Protein AF-A0A916CBS4-F1 (afdb_monomer_lite)

Foldseek 3Di:
DDDPQDPVNVLLFFFKFKWWFKKWWAWAFPDPAAWFKKKKKKKKFQPPDWDADPPGDIATQIQIAIAIATRDPRHHHGDMAGADDDDPPDQGPPVPDHRHTQGSPDNRSDTGGDNALLRMWIKMWMKTAQPARVVLLRVLLRVQLSVLLSVQSRPPVDDPVNSVVVSQVRSVVSNVVSQPDPRGIGTQATIDIPTDHPVQLSVQSVAKHKDWDWTHDNRIIMIIIMIMHGD

Structure (mmCIF, N/CA/C/O backbone):
data_AF-A0A916CBS4-F1
#
_entry.id   AF-A0A916CBS4-F1
#
loop_
_atom_site.group_PDB
_atom_site.id
_atom_site.type_symbol
_atom_site.label_atom_id
_atom_site.label_alt_id
_atom_site.label_comp_id
_atom_site.label_asym_id
_atom_site.label_entity_id
_atom_site.label_seq_id
_atom_site.pdbx_PDB_ins_code
_atom_site.Cartn_x
_atom_site.Cartn_y
_atom_site.Cartn_z
_atom_site.occupancy
_atom_site.B_iso_or_equiv
_atom_site.auth_seq_id
_atom_site.auth_comp_id
_atom_site.auth_asym_id
_atom_site.auth_atom_id
_atom_site.pdbx_PDB_model_num
ATOM 1 N N . MET A 1 1 ? -19.528 -2.312 36.819 1.00 53.03 1 MET A N 1
ATOM 2 C CA . MET A 1 1 ? -20.044 -3.286 35.834 1.00 53.03 1 MET A CA 1
ATOM 3 C C . MET A 1 1 ? -18.857 -3.780 35.024 1.00 53.03 1 MET A C 1
ATOM 5 O O . MET A 1 1 ? -18.228 -2.961 34.372 1.00 53.03 1 MET A O 1
ATOM 9 N N . SER A 1 2 ? -18.484 -5.056 35.138 1.00 61.09 2 SER A N 1
ATOM 10 C CA . SER A 1 2 ? -17.399 -5.628 34.329 1.00 61.09 2 SER A CA 1
ATOM 11 C C . SER A 1 2 ? -17.978 -5.987 32.960 1.00 61.09 2 SER A C 1
ATOM 13 O O . SER A 1 2 ? -18.883 -6.819 32.898 1.00 61.09 2 SER A O 1
ATOM 15 N N . SER A 1 3 ? -17.560 -5.316 31.882 1.00 69.12 3 SER A N 1
ATOM 16 C CA . SER A 1 3 ? -18.041 -5.665 30.542 1.00 69.12 3 SER A CA 1
ATOM 17 C C . SER A 1 3 ? -17.438 -7.008 30.143 1.00 69.12 3 SER A C 1
ATOM 19 O O . SER A 1 3 ? -16.221 -7.123 29.990 1.00 69.12 3 SER A O 1
ATOM 21 N N . VAL A 1 4 ? -18.278 -8.025 29.975 1.00 80.06 4 VAL A N 1
ATOM 22 C CA . VAL A 1 4 ? -17.846 -9.322 29.453 1.00 80.06 4 VAL A CA 1
ATOM 23 C C . VAL A 1 4 ? -17.510 -9.135 27.974 1.00 80.06 4 VAL A C 1
ATOM 25 O O . VAL A 1 4 ? -18.401 -8.990 27.141 1.00 80.06 4 VAL A O 1
ATOM 28 N N . ILE A 1 5 ? -16.218 -9.088 27.649 1.00 77.44 5 ILE A N 1
ATOM 29 C CA . ILE A 1 5 ? -15.747 -9.106 26.261 1.00 77.44 5 ILE A CA 1
ATOM 30 C C . ILE A 1 5 ? -16.041 -10.501 25.710 1.00 77.44 5 ILE A C 1
ATOM 32 O O . ILE A 1 5 ? -15.538 -11.498 26.230 1.00 77.44 5 ILE A O 1
ATOM 36 N N . THR A 1 6 ? -16.869 -10.583 24.670 1.00 85.69 6 THR A N 1
ATOM 37 C CA . THR A 1 6 ? -17.134 -11.859 24.002 1.00 85.69 6 THR A CA 1
ATOM 38 C C . THR A 1 6 ? -15.867 -12.352 23.287 1.00 85.69 6 THR A C 1
ATOM 40 O O . THR A 1 6 ? -15.048 -11.539 22.847 1.00 85.69 6 THR A O 1
ATOM 43 N N . PRO A 1 7 ? -15.682 -13.673 23.111 1.00 81.50 7 PRO A N 1
ATOM 44 C CA . PRO A 1 7 ? -14.550 -14.214 22.352 1.00 81.50 7 PRO A CA 1
ATOM 45 C C . PRO A 1 7 ? -14.435 -13.645 20.928 1.00 81.50 7 PRO A C 1
ATOM 47 O O . PRO A 1 7 ? -13.331 -13.476 20.412 1.00 81.50 7 PRO A O 1
ATOM 50 N N . GLU A 1 8 ? -15.570 -13.312 20.313 1.00 78.94 8 GLU A N 1
ATOM 51 C CA . GLU A 1 8 ? -15.645 -12.670 19.000 1.00 78.94 8 GLU A CA 1
ATOM 52 C C . GLU A 1 8 ? -15.058 -11.253 19.022 1.00 78.94 8 GLU A C 1
ATOM 54 O O . GLU A 1 8 ? -14.202 -10.919 18.201 1.00 78.94 8 GLU A O 1
ATOM 59 N N . LEU A 1 9 ? -15.429 -10.448 20.023 1.00 79.38 9 LEU A N 1
ATOM 60 C CA . LEU A 1 9 ? -14.871 -9.113 20.214 1.00 79.38 9 LEU A CA 1
ATOM 61 C C . LEU A 1 9 ? -13.367 -9.184 20.519 1.00 79.38 9 LEU A C 1
ATOM 63 O O . LEU A 1 9 ? -12.592 -8.417 19.956 1.00 79.38 9 LEU A O 1
ATOM 67 N N . ALA A 1 10 ? -12.928 -10.151 21.331 1.00 81.38 10 ALA A N 1
ATOM 68 C CA . ALA A 1 10 ? -11.509 -10.376 21.617 1.00 81.38 10 ALA A CA 1
ATOM 69 C C . ALA A 1 10 ? -10.699 -10.761 20.364 1.00 81.38 10 ALA A C 1
ATOM 71 O O . ALA A 1 10 ? -9.528 -10.395 20.244 1.00 81.38 10 ALA A O 1
ATOM 72 N N . ALA A 1 11 ? -11.303 -11.470 19.404 1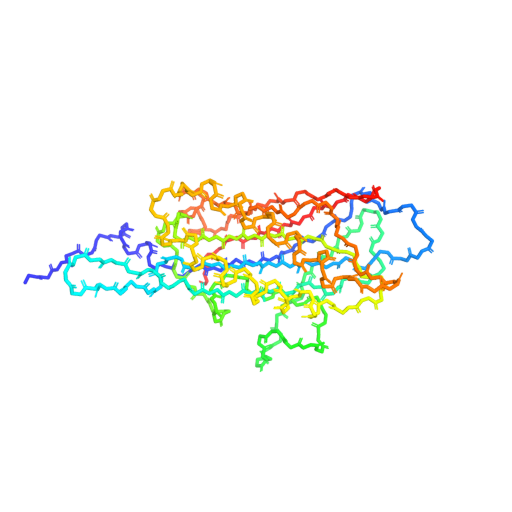.00 80.25 11 ALA A N 1
ATOM 73 C CA . ALA A 1 11 ? -10.633 -11.833 18.160 1.00 80.25 11 ALA A CA 1
ATOM 74 C C . ALA A 1 11 ? -10.286 -10.606 17.301 1.00 80.25 11 ALA A C 1
ATOM 76 O O . ALA A 1 11 ? -9.229 -10.602 16.669 1.00 80.25 11 ALA A O 1
ATOM 77 N N . LEU A 1 12 ? -11.105 -9.547 17.317 1.00 83.50 12 LEU A N 1
ATOM 78 C CA . LEU A 1 12 ? -10.849 -8.312 16.559 1.00 83.50 12 LEU A CA 1
ATOM 79 C C . LEU A 1 12 ? -9.557 -7.599 16.982 1.00 83.50 12 LEU A C 1
ATOM 81 O O . LEU A 1 12 ? -8.944 -6.917 16.160 1.00 83.50 12 LEU A O 1
ATOM 85 N N . PHE A 1 13 ? -9.116 -7.811 18.223 1.00 85.31 13 PHE A N 1
ATOM 86 C CA . PHE A 1 13 ? -7.908 -7.211 18.789 1.00 85.31 13 PHE A CA 1
ATOM 87 C C . PHE A 1 13 ? -6.644 -8.059 18.605 1.00 85.31 13 PHE A C 1
ATOM 89 O O . PHE A 1 13 ? -5.570 -7.652 19.044 1.00 85.31 13 PHE A O 1
ATOM 96 N N . LYS A 1 14 ? -6.731 -9.224 17.949 1.00 91.19 14 LYS A N 1
ATOM 97 C CA . LYS A 1 14 ? -5.538 -10.015 17.623 1.00 91.19 14 LYS A CA 1
ATOM 98 C C . LYS A 1 14 ? -4.679 -9.259 16.597 1.00 91.19 14 LYS A C 1
ATOM 100 O O . LYS A 1 14 ? -5.207 -8.904 15.539 1.00 91.19 14 LYS A O 1
ATOM 105 N N . PRO A 1 15 ? -3.379 -9.042 16.869 1.00 94.94 15 PRO A N 1
ATOM 106 C CA . PRO A 1 15 ? -2.488 -8.397 15.917 1.00 94.94 15 PRO A CA 1
ATOM 107 C C . PRO A 1 15 ? -2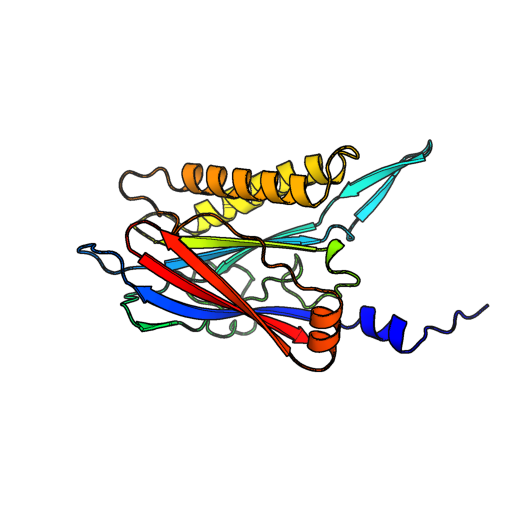.364 -9.195 14.617 1.00 94.94 15 PRO A C 1
ATOM 109 O O . PRO A 1 15 ? -2.244 -10.424 14.629 1.00 94.94 15 PRO A O 1
ATOM 112 N N . LEU A 1 16 ? -2.383 -8.475 13.500 1.00 96.00 16 LEU A N 1
ATOM 113 C CA . LEU A 1 16 ? -2.137 -9.008 12.167 1.00 96.00 16 LEU A CA 1
ATOM 114 C C . LEU A 1 16 ? -0.820 -8.451 11.623 1.00 96.00 16 LEU A C 1
ATOM 116 O O . LEU A 1 16 ? -0.351 -7.396 12.047 1.00 96.00 16 LEU A O 1
ATOM 120 N N . THR A 1 17 ? -0.252 -9.156 10.654 1.00 95.50 17 THR A N 1
ATOM 121 C CA . THR A 1 17 ? 0.864 -8.710 9.816 1.00 95.50 17 THR A CA 1
ATOM 122 C C . THR A 1 17 ? 0.464 -8.822 8.356 1.00 95.50 17 THR A C 1
ATOM 124 O O . THR A 1 17 ? -0.208 -9.782 7.976 1.00 95.50 17 THR A O 1
ATOM 127 N N . LEU A 1 18 ? 0.876 -7.845 7.552 1.00 96.56 18 LEU A N 1
ATOM 128 C CA . LEU A 1 18 ? 0.783 -7.867 6.096 1.00 96.56 18 LEU A CA 1
ATOM 129 C C . LEU A 1 18 ? 2.201 -7.813 5.539 1.00 96.56 18 LEU A C 1
ATOM 131 O O . LEU A 1 18 ? 2.946 -6.908 5.904 1.00 96.56 18 LEU A O 1
ATOM 135 N N . THR A 1 19 ? 2.561 -8.743 4.664 1.00 95.19 19 THR A N 1
ATOM 136 C CA . THR A 1 19 ? 3.878 -8.777 4.012 1.00 95.19 19 THR A CA 1
ATOM 137 C C . THR A 1 19 ? 3.727 -9.060 2.524 1.00 95.19 19 THR A C 1
ATOM 139 O O . THR A 1 19 ? 2.864 -9.853 2.131 1.00 95.19 19 THR A O 1
ATOM 142 N N . VAL A 1 20 ? 4.606 -8.489 1.699 1.00 96.12 20 VAL A N 1
ATOM 143 C CA . VAL A 1 20 ? 4.876 -9.047 0.367 1.00 96.12 20 VAL A CA 1
ATOM 144 C C . VAL A 1 20 ? 5.629 -10.356 0.554 1.00 96.12 20 VAL A C 1
ATOM 146 O O . VAL A 1 20 ? 6.512 -10.468 1.399 1.00 96.12 20 VAL A O 1
ATOM 149 N N . THR A 1 21 ? 5.241 -11.373 -0.203 1.00 95.88 21 THR A N 1
ATOM 150 C CA . THR A 1 21 ? 5.848 -12.710 -0.119 1.00 95.88 21 THR A CA 1
ATOM 151 C C . THR A 1 21 ? 6.391 -13.201 -1.442 1.00 95.88 21 THR A C 1
ATOM 153 O O . THR A 1 21 ? 7.211 -14.110 -1.442 1.00 95.88 21 THR A O 1
ATOM 156 N N . LYS A 1 22 ? 5.916 -12.637 -2.555 1.00 96.75 22 LYS A N 1
ATOM 157 C CA . LYS A 1 22 ? 6.350 -13.035 -3.884 1.00 96.75 22 LYS A CA 1
ATOM 158 C C . LYS A 1 22 ? 6.141 -11.895 -4.872 1.00 96.75 22 LYS A C 1
ATOM 160 O O . LYS A 1 22 ? 5.068 -11.294 -4.866 1.00 96.75 22 LYS A O 1
ATOM 165 N N . LEU A 1 23 ? 7.126 -11.665 -5.721 1.00 97.56 23 LEU A N 1
ATOM 166 C CA . LEU A 1 23 ? 7.007 -10.981 -7.000 1.00 97.56 23 LEU A CA 1
ATOM 167 C C . LEU A 1 23 ? 7.183 -12.033 -8.101 1.00 97.56 23 LEU A C 1
ATOM 169 O O . LEU A 1 23 ? 7.863 -13.045 -7.912 1.00 97.56 23 LEU A O 1
ATOM 173 N N . THR A 1 24 ? 6.504 -11.876 -9.226 1.00 97.75 24 THR A N 1
ATOM 174 C CA . THR A 1 24 ? 6.661 -12.764 -10.380 1.00 97.75 24 THR A CA 1
ATOM 175 C C . THR A 1 24 ? 6.569 -11.950 -11.651 1.00 97.75 24 THR A C 1
ATOM 177 O O . THR A 1 24 ? 5.526 -11.325 -11.865 1.00 97.75 24 THR A O 1
ATOM 180 N N . CYS A 1 25 ? 7.607 -12.011 -12.479 1.00 97.12 25 CYS A N 1
ATOM 181 C CA . CYS A 1 25 ? 7.575 -11.489 -13.833 1.00 97.12 25 CYS A CA 1
ATOM 182 C C . CYS A 1 25 ? 6.826 -12.503 -14.706 1.00 97.12 25 CYS A C 1
ATOM 184 O O . CYS A 1 25 ? 7.033 -13.717 -14.635 1.00 97.12 25 CYS A O 1
ATOM 186 N N . LYS A 1 26 ? 5.821 -12.032 -15.436 1.00 96.81 26 LYS A N 1
ATOM 187 C CA . LYS A 1 26 ? 4.981 -12.843 -16.332 1.00 96.81 26 LYS A CA 1
ATOM 188 C C . LYS A 1 26 ? 5.351 -12.617 -17.782 1.00 96.81 26 LYS A C 1
ATOM 190 O O . LYS A 1 26 ? 5.225 -13.550 -18.569 1.00 96.81 26 LYS A O 1
ATOM 195 N N . VAL A 1 27 ? 5.684 -11.378 -18.095 1.00 94.75 27 VAL A N 1
ATOM 196 C CA . VAL A 1 27 ? 6.167 -10.894 -19.376 1.00 94.75 27 VAL A CA 1
ATOM 197 C C . VAL A 1 27 ? 7.148 -9.798 -19.002 1.00 94.75 27 VAL A C 1
ATOM 199 O O . VAL A 1 27 ? 6.793 -8.952 -18.182 1.00 94.75 27 VAL A O 1
ATOM 202 N N . ASP A 1 28 ? 8.343 -9.897 -19.539 1.00 87.00 28 ASP A N 1
ATOM 203 C CA . ASP A 1 28 ? 9.413 -8.916 -19.405 1.00 87.00 28 ASP A CA 1
ATOM 204 C C . ASP A 1 28 ? 9.099 -7.668 -20.234 1.00 87.00 28 ASP A C 1
ATOM 206 O O . ASP A 1 28 ? 8.191 -7.703 -21.082 1.00 87.00 28 ASP A O 1
ATOM 210 N N . THR A 1 29 ? 9.803 -6.573 -19.990 1.00 81.12 29 THR A N 1
ATOM 211 C CA . THR A 1 29 ? 9.818 -5.469 -20.948 1.00 81.12 29 THR A CA 1
ATOM 212 C C . THR A 1 29 ? 10.613 -5.889 -22.201 1.00 81.12 29 THR A C 1
ATOM 214 O O . THR A 1 29 ? 11.323 -6.893 -22.212 1.00 81.12 29 THR A O 1
ATOM 217 N N . ASP A 1 30 ? 10.425 -5.198 -23.331 1.00 73.81 30 ASP A N 1
ATOM 218 C CA . ASP A 1 30 ? 11.192 -5.475 -24.567 1.00 73.81 30 ASP A CA 1
ATOM 219 C C . ASP A 1 30 ? 12.523 -4.677 -24.585 1.00 73.81 30 ASP A C 1
ATOM 221 O O . ASP A 1 30 ? 13.032 -4.318 -25.655 1.00 73.81 30 ASP A O 1
ATOM 225 N N . GLU A 1 31 ? 13.064 -4.338 -23.412 1.00 75.62 31 GLU A N 1
ATOM 226 C CA . GLU A 1 31 ? 14.224 -3.461 -23.267 1.00 75.62 31 GLU A CA 1
ATOM 227 C C . GLU A 1 31 ? 15.564 -4.204 -23.395 1.00 75.62 31 GLU A C 1
ATOM 229 O O . GLU A 1 31 ? 15.645 -5.431 -23.433 1.00 75.62 31 GLU A O 1
ATOM 234 N N . PHE A 1 32 ? 16.638 -3.439 -23.620 1.00 72.62 32 PHE A N 1
ATOM 235 C CA . PHE A 1 32 ? 17.987 -3.998 -23.785 1.00 72.62 32 PHE A CA 1
ATOM 236 C C . PHE A 1 32 ? 18.721 -4.191 -22.456 1.00 72.62 32 PHE A C 1
ATOM 238 O O . PHE A 1 32 ? 19.743 -4.884 -22.452 1.00 72.62 32 PHE A O 1
ATOM 245 N N . ASP A 1 33 ? 18.255 -3.532 -21.395 1.00 77.75 33 ASP A N 1
ATOM 246 C CA . ASP A 1 33 ? 18.791 -3.667 -20.042 1.00 77.75 33 ASP A CA 1
ATOM 247 C C . ASP A 1 33 ? 17.920 -4.626 -19.225 1.00 77.75 33 ASP A C 1
ATOM 249 O O . ASP A 1 33 ? 16.851 -5.022 -19.688 1.00 77.75 33 ASP A O 1
ATOM 253 N N . SER A 1 34 ? 18.414 -5.059 -18.068 1.00 83.19 34 SER A N 1
ATOM 254 C CA . SER A 1 34 ? 17.683 -6.016 -17.238 1.00 83.19 34 SER A CA 1
ATOM 255 C C . SER A 1 34 ? 16.687 -5.329 -16.304 1.00 83.19 34 SER A C 1
ATOM 257 O O . SER A 1 34 ? 17.033 -4.341 -15.658 1.00 83.19 34 SER A O 1
ATOM 259 N N . ASP A 1 35 ? 15.476 -5.883 -16.194 1.00 85.06 35 ASP A N 1
ATOM 260 C CA . ASP A 1 35 ? 14.407 -5.333 -15.360 1.00 85.06 35 ASP A CA 1
ATOM 261 C C . ASP A 1 35 ? 14.798 -5.383 -13.863 1.00 85.06 35 ASP A C 1
ATOM 263 O O . ASP A 1 35 ? 15.030 -6.454 -13.282 1.00 85.06 35 ASP A O 1
ATOM 267 N N . GLU A 1 36 ? 14.761 -4.228 -13.188 1.00 92.19 36 GLU A N 1
ATOM 268 C CA . GLU A 1 36 ? 15.048 -4.095 -11.750 1.00 92.19 36 GLU A CA 1
ATOM 269 C C . GLU A 1 36 ? 13.803 -3.670 -10.930 1.00 92.19 36 GLU A C 1
ATOM 271 O O . GLU A 1 36 ? 13.722 -2.569 -10.366 1.00 92.19 36 GLU A O 1
ATOM 276 N N . PRO A 1 37 ? 12.757 -4.513 -10.823 1.00 94.62 37 PRO A N 1
ATOM 277 C CA . PRO A 1 37 ? 11.477 -4.074 -10.290 1.00 94.62 37 PRO A CA 1
ATOM 278 C C . PRO A 1 37 ? 11.532 -3.812 -8.782 1.00 94.62 37 PRO A C 1
ATOM 280 O O . PRO A 1 37 ? 12.208 -4.504 -8.022 1.00 94.62 37 PRO A O 1
ATOM 283 N N . TYR A 1 38 ? 10.709 -2.889 -8.290 1.00 95.38 38 TYR A N 1
ATOM 284 C CA . TYR A 1 38 ? 10.477 -2.669 -6.865 1.00 95.38 38 TYR A CA 1
ATOM 285 C C . TYR A 1 38 ? 9.034 -2.274 -6.550 1.00 95.38 38 TYR A C 1
ATOM 287 O O . TYR A 1 38 ? 8.256 -1.815 -7.384 1.00 95.38 38 TYR A O 1
ATOM 295 N N . ILE A 1 39 ? 8.642 -2.476 -5.293 1.00 96.69 39 ILE A N 1
ATOM 296 C CA . ILE A 1 39 ? 7.273 -2.281 -4.818 1.00 96.69 39 ILE A CA 1
ATOM 297 C C . ILE A 1 39 ? 7.247 -1.168 -3.778 1.00 96.69 39 ILE A C 1
ATOM 299 O O . ILE A 1 39 ? 7.966 -1.213 -2.776 1.00 96.69 39 ILE A O 1
ATOM 303 N N . ILE A 1 40 ? 6.323 -0.227 -3.960 1.00 97.06 40 ILE A N 1
ATOM 304 C CA . ILE A 1 40 ? 5.968 0.779 -2.961 1.00 97.06 40 ILE A CA 1
ATOM 305 C C . ILE A 1 40 ? 4.608 0.431 -2.365 1.00 97.06 40 ILE A C 1
ATOM 307 O O . ILE A 1 40 ? 3.609 0.326 -3.077 1.00 97.06 40 ILE A O 1
ATOM 311 N N . VAL A 1 41 ? 4.552 0.289 -1.040 1.00 97.56 41 VAL A N 1
ATOM 312 C CA . VAL A 1 41 ? 3.310 0.050 -0.295 1.00 97.56 41 VAL A CA 1
ATOM 313 C C . VAL A 1 41 ? 3.046 1.214 0.653 1.00 97.56 41 VAL A C 1
ATOM 315 O O . VAL A 1 41 ? 3.688 1.317 1.697 1.00 97.56 41 VAL A O 1
ATOM 318 N N . PHE A 1 42 ? 2.077 2.067 0.323 1.00 97.94 42 PHE A N 1
ATOM 319 C CA . PHE A 1 42 ? 1.548 3.074 1.244 1.00 97.94 42 PHE A CA 1
ATOM 320 C C . PHE A 1 42 ? 0.449 2.462 2.110 1.00 97.94 42 PHE A C 1
ATOM 322 O O . PHE A 1 42 ? -0.499 1.847 1.616 1.00 97.94 42 PHE A O 1
ATOM 329 N N . THR A 1 43 ? 0.553 2.657 3.418 1.00 97.25 43 THR A N 1
ATOM 330 C CA . THR A 1 43 ? -0.396 2.143 4.400 1.00 97.25 43 THR A CA 1
ATOM 331 C C . THR A 1 43 ? -0.921 3.256 5.278 1.00 97.25 43 THR A C 1
ATOM 333 O O . THR A 1 43 ? -0.174 4.147 5.681 1.00 97.25 43 THR A O 1
ATOM 336 N N . ALA A 1 44 ? -2.211 3.191 5.599 1.00 96.69 44 ALA A N 1
ATOM 337 C CA . ALA A 1 44 ? -2.839 4.124 6.517 1.00 96.69 44 ALA A CA 1
ATOM 338 C C . ALA A 1 44 ? -3.757 3.418 7.511 1.00 96.69 44 ALA A C 1
ATOM 340 O O . ALA A 1 44 ? -4.533 2.534 7.147 1.00 96.69 44 ALA A O 1
ATOM 341 N N . ASN A 1 45 ? -3.701 3.862 8.764 1.00 95.50 45 ASN A N 1
ATOM 342 C CA . ASN A 1 45 ? -4.634 3.512 9.823 1.00 95.50 45 ASN A CA 1
ATOM 343 C C . ASN A 1 45 ? -5.552 4.708 10.101 1.00 95.50 45 ASN A C 1
ATOM 345 O O . ASN A 1 45 ? -5.148 5.682 10.738 1.00 95.50 45 ASN A O 1
ATOM 349 N N . LEU A 1 46 ? -6.808 4.598 9.673 1.00 93.75 46 LEU A N 1
ATOM 350 C CA . LEU A 1 46 ? -7.838 5.633 9.812 1.00 93.75 46 LEU A CA 1
ATOM 351 C C . LEU A 1 46 ? -8.475 5.671 11.212 1.00 93.75 46 LEU A C 1
ATOM 353 O O . LEU A 1 46 ? -9.337 6.502 11.481 1.00 93.75 46 LEU A O 1
ATOM 357 N N . SER A 1 47 ? -8.086 4.755 12.102 1.00 87.62 47 SER A N 1
ATOM 358 C CA . SER A 1 47 ? -8.646 4.630 13.454 1.00 87.62 47 SER A CA 1
ATOM 359 C C . SER A 1 47 ? -7.711 5.097 14.571 1.00 87.62 47 SER A C 1
ATOM 361 O O . SER A 1 47 ? -8.109 5.071 15.732 1.00 87.62 47 SER A O 1
ATOM 363 N N . ASN A 1 48 ? -6.486 5.523 14.243 1.00 72.88 48 ASN A N 1
ATOM 364 C CA . ASN A 1 48 ? -5.436 5.715 15.243 1.00 72.88 48 ASN A CA 1
ATOM 365 C C . ASN A 1 48 ? -5.668 6.926 16.160 1.00 72.88 48 ASN A C 1
ATOM 367 O O . ASN A 1 48 ? -5.388 6.849 17.354 1.00 72.88 48 ASN A O 1
ATOM 371 N N . GLN A 1 49 ? -6.169 8.043 15.624 1.00 79.06 49 GLN A N 1
ATOM 372 C CA . GLN A 1 49 ? -6.374 9.263 16.404 1.00 79.06 49 GLN A CA 1
ATOM 373 C C . GLN A 1 49 ? -7.643 9.992 15.973 1.00 79.06 49 GLN A C 1
ATOM 375 O O . GLN A 1 49 ? -7.788 10.439 14.838 1.00 79.06 49 GLN A O 1
ATOM 380 N N . VAL A 1 50 ? -8.568 10.106 16.921 1.00 82.50 50 VAL A N 1
ATOM 381 C CA . VAL A 1 50 ? -9.829 10.828 16.790 1.00 82.50 50 VAL A CA 1
ATOM 382 C C . VAL A 1 50 ? -9.827 11.943 17.825 1.00 82.50 50 VAL A C 1
ATOM 384 O O . VAL A 1 50 ? -9.918 11.677 19.022 1.00 82.50 50 VAL A O 1
ATOM 387 N N . ILE A 1 51 ? -9.724 13.186 17.366 1.00 87.62 51 ILE A N 1
ATOM 388 C CA . ILE A 1 51 ? -9.779 14.373 18.215 1.00 87.62 51 ILE A CA 1
ATOM 389 C C . ILE A 1 51 ? -11.203 14.913 18.172 1.00 87.62 51 ILE A C 1
ATOM 391 O O . ILE A 1 51 ? -11.688 15.326 17.120 1.00 87.62 51 ILE A O 1
ATOM 395 N N . ASN A 1 52 ? -11.874 14.919 19.321 1.00 89.19 52 ASN A N 1
ATOM 396 C CA . ASN A 1 52 ? -13.172 15.569 19.460 1.00 89.19 52 ASN A CA 1
ATOM 397 C C . ASN A 1 52 ? -12.954 17.064 19.719 1.00 89.19 52 ASN A C 1
ATOM 399 O O . ASN A 1 52 ? -12.250 17.437 20.658 1.00 89.19 52 ASN A O 1
ATOM 403 N N . ILE A 1 53 ? -13.560 17.914 18.895 1.00 89.00 53 ILE A N 1
ATOM 404 C CA . ILE A 1 53 ? -13.504 19.368 19.037 1.00 89.00 53 ILE A CA 1
ATOM 405 C C . ILE A 1 53 ? -14.639 19.812 19.973 1.00 89.00 53 ILE A C 1
ATOM 407 O O . ILE A 1 53 ? -15.791 19.405 19.762 1.00 89.00 53 ILE A O 1
ATOM 411 N N . PRO A 1 54 ? -14.368 20.672 20.974 1.00 88.44 54 PRO A N 1
ATOM 412 C CA . PRO A 1 54 ? -15.420 21.347 21.729 1.00 88.44 54 PRO A CA 1
ATOM 413 C C . PRO A 1 54 ? -16.434 22.005 20.780 1.00 88.44 54 PRO A C 1
ATOM 415 O O . PRO A 1 54 ? -16.056 22.790 19.917 1.00 88.44 54 PRO A O 1
ATOM 418 N N . GLY A 1 55 ? -17.717 21.656 20.910 1.00 87.69 55 GLY A N 1
ATOM 419 C CA . GLY A 1 55 ? -18.766 22.081 19.970 1.00 87.69 55 GLY A CA 1
ATOM 420 C C . GLY A 1 55 ? -19.231 21.007 18.976 1.00 87.69 55 GLY A C 1
ATOM 421 O O . GLY A 1 55 ? -20.097 21.292 18.158 1.00 87.69 55 GLY A O 1
ATOM 422 N N . GLY A 1 56 ? -18.721 19.771 19.069 1.00 82.94 56 GLY A N 1
ATOM 423 C CA . GLY A 1 56 ? -19.297 18.599 18.388 1.00 82.94 56 GLY A CA 1
ATOM 424 C C . GLY A 1 56 ? -18.607 18.179 17.087 1.00 82.94 56 GLY A C 1
ATOM 425 O O . GLY A 1 56 ? -19.100 17.284 16.404 1.00 82.94 56 GLY A O 1
ATOM 426 N N . GLY A 1 57 ? -17.468 18.789 16.748 1.00 86.19 57 GLY A N 1
ATOM 427 C CA . GLY A 1 57 ? -16.645 18.384 15.607 1.00 86.19 57 GLY A CA 1
ATOM 428 C C . GLY A 1 57 ? -15.746 17.186 15.920 1.00 86.19 57 GLY A C 1
ATOM 429 O O . GLY A 1 57 ? -15.450 16.892 17.080 1.00 86.19 57 GLY A O 1
ATOM 430 N N . LYS A 1 58 ? -15.265 16.514 14.874 1.00 89.38 58 LYS A N 1
ATOM 431 C CA . LYS A 1 58 ? -14.296 15.422 14.974 1.00 89.38 58 LYS A CA 1
ATOM 432 C C . LYS A 1 58 ? -13.232 15.580 13.894 1.00 89.38 58 LYS A C 1
ATOM 434 O O . LYS A 1 58 ? -13.582 15.744 12.733 1.00 89.38 58 LYS A O 1
ATOM 439 N N . ILE A 1 59 ? -11.962 15.486 14.282 1.00 90.31 59 ILE A N 1
ATOM 440 C CA . ILE A 1 59 ? -10.823 15.395 13.363 1.00 90.31 59 ILE A CA 1
ATOM 441 C C . ILE A 1 59 ? -10.226 14.001 13.480 1.00 90.31 59 ILE A C 1
ATOM 443 O O . ILE A 1 59 ? -9.969 13.510 14.580 1.00 90.31 59 ILE A O 1
ATOM 447 N N . ILE A 1 60 ? -10.004 13.362 12.341 1.00 89.44 60 ILE A N 1
ATOM 448 C CA . ILE A 1 60 ? -9.265 12.110 12.234 1.00 89.44 60 ILE A CA 1
ATOM 449 C C . ILE A 1 60 ? -7.845 12.453 11.792 1.00 89.44 60 ILE A C 1
ATOM 451 O O . ILE A 1 60 ? -7.667 13.137 10.785 1.00 89.44 60 ILE A O 1
ATOM 455 N N . ILE A 1 61 ? -6.850 11.976 12.538 1.00 91.94 61 ILE A N 1
ATOM 456 C CA . ILE A 1 61 ? -5.438 12.032 12.147 1.00 91.94 61 ILE A CA 1
ATOM 457 C C . ILE A 1 61 ? -5.007 10.596 11.833 1.00 91.94 61 ILE A C 1
ATOM 459 O O . ILE A 1 61 ? -4.821 9.789 12.753 1.00 91.94 61 ILE A O 1
ATOM 463 N N . PRO A 1 62 ? -4.925 10.221 10.546 1.00 93.75 62 PRO A N 1
ATOM 464 C CA . PRO A 1 62 ? -4.510 8.890 10.166 1.00 93.75 62 PRO A CA 1
ATOM 465 C C . PRO A 1 62 ? -3.015 8.745 10.431 1.00 93.75 62 PRO A C 1
ATOM 467 O O . PRO A 1 62 ? -2.221 9.631 10.123 1.00 93.75 62 PRO A O 1
ATOM 470 N N . ALA A 1 63 ? -2.617 7.606 10.983 1.00 94.50 63 ALA A N 1
ATOM 471 C CA . ALA A 1 63 ? -1.207 7.249 10.987 1.00 94.50 63 ALA A CA 1
ATOM 472 C C . ALA A 1 63 ? -0.880 6.575 9.655 1.00 94.50 63 ALA A C 1
ATOM 474 O O . ALA A 1 63 ? -1.658 5.738 9.191 1.00 94.50 63 ALA A O 1
ATOM 475 N N . THR A 1 64 ? 0.265 6.903 9.066 1.00 96.00 64 THR A N 1
ATOM 476 C CA . THR A 1 64 ? 0.661 6.421 7.739 1.00 96.00 64 THR A CA 1
ATOM 477 C C . THR A 1 64 ? 2.097 5.908 7.727 1.00 96.00 64 THR A C 1
ATOM 479 O O . THR A 1 64 ? 2.920 6.320 8.545 1.00 96.00 64 THR A O 1
ATOM 482 N N . ARG A 1 65 ? 2.406 5.000 6.798 1.00 95.44 65 ARG A N 1
ATOM 483 C CA . ARG A 1 65 ? 3.773 4.561 6.486 1.00 95.44 65 ARG A CA 1
ATOM 484 C C . ARG A 1 65 ? 3.860 4.060 5.051 1.00 95.44 65 ARG A C 1
ATOM 486 O O . ARG A 1 65 ? 2.945 3.390 4.582 1.00 95.44 65 ARG A O 1
ATOM 493 N N . THR A 1 66 ? 4.996 4.309 4.411 1.00 95.56 66 THR A N 1
ATOM 494 C CA . THR A 1 66 ? 5.328 3.828 3.072 1.00 95.56 66 THR A CA 1
ATOM 495 C C . THR A 1 66 ? 6.525 2.903 3.165 1.00 95.56 66 THR A C 1
ATOM 497 O O . THR A 1 66 ? 7.584 3.302 3.651 1.00 95.56 66 THR A O 1
ATOM 500 N N . THR A 1 67 ? 6.347 1.668 2.715 1.00 94.19 67 THR A N 1
ATOM 501 C CA . THR A 1 67 ? 7.384 0.635 2.686 1.00 94.19 67 THR A CA 1
ATOM 502 C C . THR A 1 67 ? 7.875 0.449 1.256 1.00 94.19 67 THR A C 1
ATOM 504 O O . THR A 1 67 ? 7.060 0.359 0.340 1.00 94.19 67 THR A O 1
ATOM 507 N N . LEU A 1 68 ? 9.194 0.379 1.092 1.00 93.62 68 LEU A N 1
ATOM 508 C CA . LEU A 1 68 ? 9.872 -0.009 -0.144 1.00 93.62 68 LEU A CA 1
ATOM 509 C C . LEU A 1 68 ? 10.323 -1.468 -0.022 1.00 93.62 68 LEU A C 1
ATOM 511 O O . LEU A 1 68 ? 10.828 -1.867 1.030 1.00 93.62 68 LEU A O 1
ATOM 515 N N . ILE A 1 69 ? 10.110 -2.260 -1.071 1.00 93.38 69 ILE A N 1
ATOM 516 C CA . ILE A 1 69 ? 10.508 -3.669 -1.142 1.00 93.38 69 ILE A CA 1
ATOM 517 C C . ILE A 1 69 ? 11.112 -3.913 -2.524 1.00 93.38 69 ILE A C 1
ATOM 519 O O . ILE A 1 69 ? 10.420 -3.726 -3.519 1.00 93.38 69 ILE A O 1
ATOM 523 N N . GLY A 1 70 ? 12.373 -4.334 -2.559 1.00 92.31 70 GLY A N 1
ATOM 524 C CA . GLY A 1 70 ? 13.195 -4.349 -3.772 1.00 92.31 70 GLY A CA 1
ATOM 525 C C . GLY A 1 70 ? 14.329 -3.313 -3.676 1.00 92.31 70 GLY A C 1
ATOM 526 O O . GLY A 1 70 ? 14.648 -2.913 -2.546 1.00 92.31 70 GLY A O 1
ATOM 527 N N . PRO A 1 71 ? 14.911 -2.892 -4.810 1.00 92.94 71 PRO A N 1
ATOM 528 C CA . PRO A 1 71 ? 14.733 -3.506 -6.129 1.00 92.94 71 PRO A CA 1
ATOM 529 C C . PRO A 1 71 ? 15.207 -4.960 -6.153 1.00 92.94 71 PRO A C 1
ATOM 531 O O . PRO A 1 71 ? 16.024 -5.370 -5.324 1.00 92.94 71 PRO A O 1
ATOM 534 N N . TRP A 1 72 ? 14.577 -5.761 -7.005 1.00 92.25 72 TRP A N 1
ATOM 535 C CA . TRP A 1 72 ? 15.156 -7.017 -7.470 1.00 92.25 72 TRP A CA 1
ATOM 536 C C . TRP A 1 72 ? 16.135 -6.702 -8.597 1.00 92.25 72 TRP A C 1
ATOM 538 O O . TRP A 1 72 ? 15.993 -5.672 -9.233 1.00 92.25 72 TRP A O 1
ATOM 548 N N . ASP A 1 73 ? 17.120 -7.570 -8.771 1.00 90.69 73 ASP A N 1
ATOM 549 C CA . ASP A 1 73 ? 18.150 -7.469 -9.802 1.00 90.69 73 ASP A CA 1
ATOM 550 C C . ASP A 1 73 ? 17.919 -8.616 -10.790 1.00 90.69 73 ASP A C 1
ATOM 552 O O . ASP A 1 73 ? 17.512 -9.704 -10.356 1.00 90.69 73 ASP A O 1
ATOM 556 N N . ASP A 1 74 ? 18.166 -8.348 -12.066 1.00 88.75 74 ASP A N 1
ATOM 557 C CA . ASP A 1 74 ? 18.109 -9.283 -13.190 1.00 88.75 74 ASP A CA 1
ATOM 558 C C . ASP A 1 74 ? 16.801 -10.096 -13.309 1.00 88.75 74 ASP A C 1
ATOM 560 O O . ASP A 1 74 ? 16.816 -11.324 -13.216 1.00 88.75 74 ASP A O 1
ATOM 564 N N . PHE A 1 75 ? 15.640 -9.431 -13.398 1.00 91.19 75 PHE A N 1
ATOM 565 C CA . PHE A 1 75 ? 14.342 -10.066 -13.130 1.00 91.19 75 PHE A CA 1
ATOM 566 C C . PHE A 1 75 ? 13.522 -10.478 -14.374 1.00 91.19 75 PHE A C 1
ATOM 568 O O . PHE A 1 75 ? 12.416 -9.984 -14.610 1.00 91.19 75 PHE A O 1
ATOM 575 N N . ASP A 1 76 ? 14.002 -11.497 -15.090 1.00 92.56 76 ASP A N 1
ATOM 576 C CA . ASP A 1 76 ? 13.466 -11.968 -16.381 1.00 92.56 76 ASP A CA 1
ATOM 577 C C . ASP A 1 76 ? 12.036 -12.575 -16.363 1.00 92.56 76 ASP A C 1
ATOM 579 O O . ASP A 1 76 ? 11.483 -13.035 -15.349 1.00 92.56 76 ASP A O 1
ATOM 583 N N . THR A 1 77 ? 11.437 -12.730 -17.558 1.00 94.44 77 THR A N 1
ATOM 584 C CA . THR A 1 77 ? 10.166 -13.467 -17.759 1.00 94.44 77 THR A CA 1
ATOM 585 C C . THR A 1 77 ? 10.143 -14.833 -17.061 1.00 94.44 77 THR A C 1
ATOM 587 O O . THR A 1 77 ? 10.881 -15.764 -17.383 1.00 94.44 77 THR A O 1
ATOM 590 N N . GLY A 1 78 ? 9.138 -15.028 -16.203 1.00 94.50 78 GLY A N 1
ATOM 591 C CA . GLY A 1 78 ? 8.888 -16.289 -15.506 1.00 94.50 78 GLY A CA 1
ATOM 592 C C . GLY A 1 78 ? 9.614 -16.399 -14.169 1.00 94.50 78 GLY A C 1
ATOM 593 O O . GLY A 1 78 ? 9.278 -17.291 -13.376 1.00 94.50 78 GLY A O 1
ATOM 594 N N . GLU A 1 79 ? 10.531 -15.478 -13.879 1.00 95.25 79 GLU A N 1
ATOM 595 C CA . GLU A 1 79 ? 11.238 -15.434 -12.617 1.00 95.25 79 GLU A CA 1
ATOM 596 C C . GLU A 1 79 ? 10.344 -15.059 -11.445 1.00 95.25 79 GLU A C 1
ATOM 598 O O . GLU A 1 79 ? 9.254 -14.477 -11.557 1.00 95.25 79 GLU A O 1
ATOM 603 N N . THR A 1 80 ? 10.800 -15.467 -10.262 1.00 95.81 80 THR A N 1
ATOM 604 C CA . THR A 1 80 ? 10.083 -15.205 -9.027 1.00 95.81 80 THR A CA 1
ATOM 605 C C . THR A 1 80 ? 11.017 -14.788 -7.911 1.00 95.81 80 THR A C 1
ATOM 607 O O . THR A 1 80 ? 11.856 -15.565 -7.465 1.00 95.81 80 THR A O 1
ATOM 610 N N . GLY A 1 81 ? 10.765 -13.601 -7.378 1.00 93.19 81 GLY A N 1
ATOM 611 C CA . GLY A 1 81 ? 11.497 -13.004 -6.281 1.00 93.19 81 GLY A CA 1
ATOM 612 C C . GLY A 1 81 ? 10.707 -13.164 -4.996 1.00 93.19 81 GLY A C 1
ATOM 613 O O . GLY A 1 81 ? 9.485 -13.004 -4.973 1.00 93.19 81 GLY A O 1
ATOM 614 N N . SER A 1 82 ? 11.383 -13.500 -3.905 1.00 94.06 82 SER A N 1
ATOM 615 C CA . SER A 1 82 ? 10.779 -13.513 -2.572 1.00 94.06 82 SER A CA 1
ATOM 616 C C . SER A 1 82 ? 11.589 -12.599 -1.666 1.00 94.06 82 SER A C 1
ATOM 618 O O . SER A 1 82 ? 12.805 -12.777 -1.596 1.00 94.06 82 SER A O 1
ATOM 620 N N . PRO A 1 83 ? 10.954 -11.647 -0.962 1.00 90.38 83 PRO A N 1
ATOM 621 C CA . PRO A 1 83 ? 11.671 -10.836 0.004 1.00 90.38 83 PRO A CA 1
ATOM 622 C C . PRO A 1 83 ? 12.312 -11.706 1.091 1.00 90.38 83 PRO A C 1
ATOM 624 O O . PRO A 1 83 ? 11.675 -12.631 1.609 1.00 90.38 83 PRO A O 1
ATOM 627 N N . VAL A 1 84 ? 13.551 -11.403 1.471 1.00 86.75 84 VAL A N 1
ATOM 628 C CA . VAL A 1 84 ? 14.222 -12.070 2.592 1.00 86.75 84 VAL A CA 1
ATOM 629 C C . VAL A 1 84 ? 13.659 -11.562 3.915 1.00 86.75 84 VAL A C 1
ATOM 631 O O . VAL A 1 84 ? 13.229 -10.414 4.033 1.00 86.75 84 VAL A O 1
ATOM 634 N N . ALA A 1 85 ? 13.632 -12.415 4.938 1.00 82.62 85 ALA A N 1
ATOM 635 C CA . ALA A 1 85 ? 13.188 -11.984 6.258 1.00 82.62 85 ALA A CA 1
ATOM 636 C C . ALA A 1 85 ? 14.111 -10.872 6.794 1.00 82.62 85 ALA A C 1
ATOM 638 O O . ALA A 1 85 ? 15.326 -10.959 6.603 1.00 82.62 85 ALA A O 1
ATOM 639 N N . PRO A 1 86 ? 13.571 -9.855 7.487 1.00 77.81 86 PRO A N 1
ATOM 640 C CA . PRO A 1 86 ? 14.394 -8.799 8.052 1.00 77.81 86 PRO A CA 1
ATOM 641 C C . PRO A 1 86 ? 15.390 -9.357 9.073 1.00 77.81 86 PRO A C 1
ATOM 643 O O . PRO A 1 86 ? 14.972 -10.045 10.014 1.00 77.81 86 PRO A O 1
ATOM 646 N N . PRO A 1 87 ? 16.694 -9.063 8.926 1.00 79.62 87 PRO A N 1
ATOM 647 C CA . PRO A 1 87 ? 17.681 -9.425 9.928 1.00 79.62 87 PRO A CA 1
ATOM 648 C C . PRO A 1 87 ? 17.325 -8.841 11.308 1.00 79.62 87 PRO A C 1
ATOM 650 O O . PRO A 1 87 ? 16.847 -7.703 11.395 1.00 79.62 87 PRO A O 1
ATOM 653 N N . PRO A 1 88 ? 17.560 -9.583 12.406 1.00 80.69 88 PRO A N 1
ATOM 654 C CA . PRO A 1 88 ? 17.283 -9.091 13.750 1.00 80.69 88 PRO A CA 1
ATOM 655 C C . PRO A 1 88 ? 18.019 -7.779 14.048 1.00 80.69 88 PRO A C 1
ATOM 657 O O . PRO A 1 88 ? 19.223 -7.672 13.832 1.00 80.69 88 PRO A O 1
ATOM 660 N N . GLY A 1 89 ? 17.301 -6.795 14.593 1.00 80.00 89 GLY A N 1
ATOM 661 C CA . GLY A 1 89 ? 17.885 -5.534 15.060 1.00 80.00 89 GLY A CA 1
ATOM 662 C C . GLY A 1 89 ? 18.152 -4.486 13.978 1.00 80.00 89 GLY A C 1
ATOM 663 O O . GLY A 1 89 ? 18.602 -3.394 14.321 1.00 80.00 89 GLY A O 1
ATOM 664 N N . LEU A 1 90 ? 17.851 -4.763 12.705 1.00 78.44 90 LEU A N 1
ATOM 665 C CA . LEU A 1 90 ? 17.930 -3.729 11.678 1.00 78.44 90 LEU A CA 1
ATOM 666 C C . LEU A 1 90 ? 16.768 -2.736 11.788 1.00 78.44 90 LEU A C 1
ATOM 668 O O . LEU A 1 90 ? 15.627 -3.152 12.017 1.00 78.44 90 LEU A O 1
ATOM 672 N N . PRO A 1 91 ? 17.036 -1.429 11.603 1.00 75.06 91 PRO A N 1
ATOM 673 C CA . PRO A 1 91 ? 15.982 -0.442 11.462 1.00 75.06 91 PRO A CA 1
ATOM 674 C C . PRO A 1 91 ? 15.054 -0.805 10.304 1.00 75.06 91 PRO A C 1
ATOM 676 O O . PRO A 1 91 ? 15.500 -1.269 9.251 1.00 75.06 91 PRO A O 1
ATOM 679 N N . LEU A 1 92 ? 13.764 -0.535 10.503 1.00 71.00 92 LEU A N 1
ATOM 680 C CA . LEU A 1 92 ? 12.813 -0.479 9.401 1.00 71.00 92 LEU A CA 1
ATOM 681 C C . LEU A 1 92 ? 13.344 0.512 8.363 1.00 71.00 92 LEU A C 1
ATOM 683 O O . LEU A 1 92 ? 13.830 1.581 8.729 1.00 71.00 92 LEU A O 1
ATOM 687 N N . ASP A 1 93 ? 13.244 0.141 7.089 1.00 65.50 93 ASP A N 1
ATOM 688 C CA . ASP A 1 93 ? 13.620 1.000 5.963 1.00 65.50 93 ASP A CA 1
ATOM 689 C C . ASP A 1 93 ? 15.139 1.293 5.883 1.00 65.50 93 ASP A C 1
ATOM 691 O O . ASP A 1 93 ? 15.558 2.328 5.369 1.00 65.50 93 ASP A O 1
ATOM 695 N N . SER A 1 94 ? 15.980 0.376 6.390 1.00 69.25 94 SER A N 1
ATOM 696 C CA . SER A 1 94 ? 17.437 0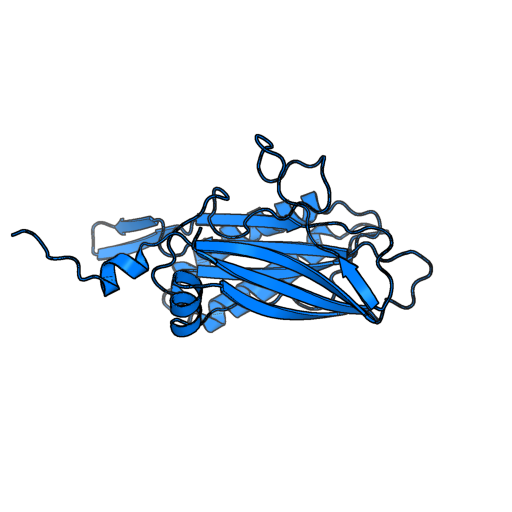.432 6.196 1.00 69.25 94 SER A CA 1
ATOM 697 C C . SER A 1 94 ? 17.785 0.451 4.697 1.00 69.25 94 SER A C 1
ATOM 699 O O . SER A 1 94 ? 17.425 -0.500 4.003 1.00 69.25 94 SER A O 1
ATOM 701 N N . PRO A 1 95 ? 18.536 1.455 4.201 1.00 64.88 95 PRO A N 1
ATOM 702 C CA . PRO A 1 95 ? 18.832 1.612 2.772 1.00 64.88 95 PRO A CA 1
ATOM 703 C C . PRO A 1 95 ? 19.871 0.608 2.247 1.00 64.88 95 PRO A C 1
ATOM 705 O O . PRO A 1 95 ? 20.145 0.573 1.058 1.00 64.88 95 PRO A O 1
ATOM 708 N N . TRP A 1 96 ? 20.478 -0.190 3.132 1.00 58.03 96 TRP A N 1
ATOM 709 C CA . TRP A 1 96 ? 21.634 -1.040 2.819 1.00 58.03 96 TRP A CA 1
ATOM 710 C C . TRP A 1 96 ? 21.290 -2.485 2.447 1.00 58.03 96 TRP A C 1
ATOM 712 O O . TRP A 1 96 ? 22.195 -3.254 2.136 1.00 58.03 96 TRP A O 1
ATOM 722 N N . ILE A 1 97 ? 20.023 -2.894 2.565 1.00 61.50 97 ILE A N 1
ATOM 723 C CA . ILE A 1 97 ? 19.598 -4.253 2.215 1.00 61.50 97 ILE A CA 1
ATOM 724 C C . ILE A 1 97 ? 18.383 -4.165 1.311 1.00 61.50 97 ILE A C 1
ATOM 726 O O . ILE A 1 97 ? 17.274 -3.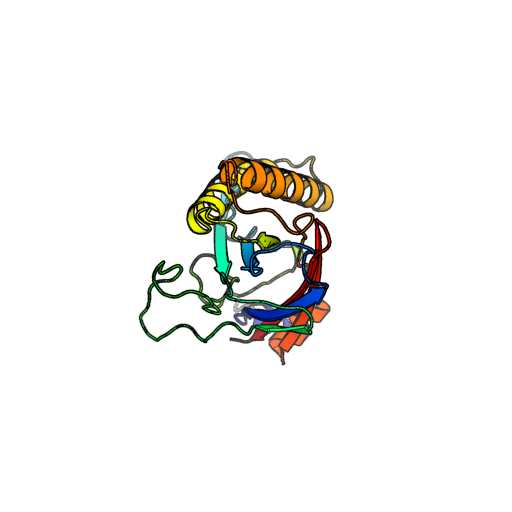856 1.752 1.00 61.50 97 ILE A O 1
ATOM 730 N N . PHE A 1 98 ? 18.625 -4.478 0.050 1.00 63.69 98 PHE A N 1
ATOM 731 C CA . PHE A 1 98 ? 17.612 -4.584 -0.980 1.00 63.69 98 PHE A CA 1
ATOM 732 C C . PHE A 1 98 ? 16.826 -5.894 -0.774 1.00 63.69 98 PHE A C 1
ATOM 734 O O . PHE A 1 98 ? 17.344 -6.872 -0.229 1.00 63.69 98 PHE A O 1
ATOM 741 N N . VAL A 1 99 ? 15.537 -5.907 -1.130 1.00 75.62 99 VAL A N 1
ATOM 742 C CA . VAL A 1 99 ? 14.672 -7.112 -1.081 1.00 75.62 99 VAL A CA 1
ATOM 743 C C . VAL A 1 99 ? 14.293 -7.612 0.337 1.00 75.62 99 VAL A C 1
ATOM 745 O O . VAL A 1 99 ? 14.041 -8.796 0.548 1.00 75.62 99 VAL A O 1
ATOM 748 N N . VAL A 1 100 ? 14.169 -6.745 1.351 1.00 80.19 100 VAL A N 1
ATOM 749 C CA . VAL A 1 100 ? 13.690 -7.173 2.688 1.00 80.19 100 VAL A CA 1
ATOM 750 C C . VAL A 1 100 ? 12.159 -7.173 2.799 1.00 80.19 100 VAL A C 1
ATOM 752 O O . VAL A 1 100 ? 11.485 -6.176 2.546 1.00 80.19 100 VAL A O 1
ATOM 755 N N . GLY A 1 101 ? 11.596 -8.287 3.271 1.00 79.69 101 GLY A N 1
ATOM 756 C CA . GLY A 1 101 ? 10.166 -8.510 3.497 1.00 79.69 101 GLY A CA 1
ATOM 757 C C . GLY A 1 101 ? 9.640 -7.882 4.779 1.00 79.69 101 GLY A C 1
ATOM 758 O O . GLY A 1 101 ? 9.088 -8.582 5.633 1.00 79.69 101 GLY A O 1
ATOM 759 N N . TRP A 1 102 ? 9.825 -6.573 4.941 1.00 83.75 102 TRP A N 1
ATOM 760 C CA . TRP A 1 102 ? 9.291 -5.849 6.090 1.00 83.75 102 TRP A CA 1
ATOM 761 C C . TRP A 1 102 ? 7.761 -5.974 6.158 1.00 83.75 102 TRP A C 1
ATOM 763 O O . TRP A 1 102 ? 7.089 -5.923 5.123 1.00 83.75 102 TRP A O 1
ATOM 773 N N . PRO A 1 103 ? 7.173 -6.091 7.364 1.00 89.50 103 PRO A N 1
ATOM 774 C CA . PRO A 1 103 ? 5.744 -5.890 7.529 1.00 89.50 103 PRO A CA 1
ATOM 775 C C . PRO A 1 103 ? 5.348 -4.525 6.966 1.00 89.50 103 PRO A C 1
ATOM 777 O O . PRO A 1 103 ? 5.859 -3.485 7.388 1.00 89.50 103 PRO A O 1
ATOM 780 N N . CYS A 1 104 ? 4.434 -4.550 6.001 1.00 91.19 104 CYS A N 1
ATOM 781 C CA . CYS A 1 104 ? 3.847 -3.356 5.413 1.00 91.19 104 CYS A CA 1
ATOM 782 C C . CYS A 1 104 ? 2.713 -2.826 6.297 1.00 91.19 104 CYS A C 1
ATOM 784 O O . CYS A 1 104 ? 2.364 -1.662 6.204 1.00 91.19 104 CYS A O 1
ATOM 786 N N . TRP A 1 105 ? 2.116 -3.667 7.153 1.00 93.00 105 TRP A N 1
ATOM 787 C CA . TRP A 1 105 ? 1.067 -3.234 8.077 1.00 93.00 105 TRP A CA 1
ATOM 788 C C . TRP A 1 105 ? 1.619 -2.773 9.431 1.00 93.00 105 TRP A C 1
ATOM 790 O O . TRP A 1 105 ? 2.574 -3.340 9.958 1.00 93.00 105 TRP A O 1
ATOM 800 N N . ALA A 1 106 ? 0.903 -1.780 9.964 1.00 84.44 106 ALA A N 1
ATOM 801 C CA . ALA A 1 106 ? 1.217 -0.866 11.047 1.00 84.44 106 ALA A CA 1
ATOM 802 C C . ALA A 1 106 ? 2.322 0.135 10.724 1.00 84.44 106 ALA A C 1
ATOM 804 O O . ALA A 1 106 ? 3.319 -0.133 10.054 1.00 84.44 106 ALA A O 1
ATOM 805 N N . THR A 1 107 ? 2.123 1.335 11.249 1.00 80.06 107 THR A N 1
ATOM 806 C CA . THR A 1 107 ? 2.919 2.512 10.909 1.00 80.06 107 THR A CA 1
ATOM 807 C C . THR A 1 107 ? 4.267 2.533 11.615 1.00 80.06 107 THR A C 1
ATOM 809 O O . THR A 1 107 ? 5.134 3.317 11.259 1.00 80.06 107 THR A O 1
ATOM 812 N N . ASP A 1 108 ? 4.456 1.650 12.593 1.00 84.38 108 ASP A N 1
ATOM 813 C CA . ASP A 1 108 ? 5.712 1.391 13.289 1.00 84.38 108 ASP A CA 1
ATOM 814 C C . ASP A 1 108 ? 6.346 0.050 12.875 1.00 84.38 108 ASP A C 1
ATOM 816 O O . ASP A 1 108 ? 7.266 -0.418 13.542 1.00 84.38 108 ASP A O 1
ATOM 820 N N . GLY A 1 109 ? 5.825 -0.592 11.817 1.00 79.44 109 GLY A N 1
ATOM 821 C CA . GLY A 1 109 ? 6.290 -1.882 11.297 1.00 79.44 109 GLY A CA 1
ATOM 822 C C . GLY A 1 109 ? 6.088 -3.073 12.234 1.00 79.44 109 GLY A C 1
ATOM 823 O O . GLY A 1 109 ? 6.644 -4.145 11.986 1.00 79.44 109 GLY A O 1
ATOM 824 N N . LYS A 1 110 ? 5.309 -2.915 13.309 1.00 87.75 110 LYS A N 1
ATOM 825 C CA . LYS A 1 110 ? 4.983 -3.997 14.241 1.00 87.75 110 LYS A CA 1
ATOM 826 C C . LYS A 1 110 ? 3.609 -4.577 13.934 1.00 87.75 110 LYS A C 1
ATOM 828 O O . LYS A 1 110 ? 2.759 -3.916 13.361 1.00 87.75 110 LYS A O 1
ATOM 833 N N . PRO A 1 111 ? 3.318 -5.812 14.348 1.00 92.12 111 PRO A N 1
ATOM 834 C CA . PRO A 1 111 ? 1.956 -6.303 14.265 1.00 92.12 111 PRO A CA 1
ATOM 835 C C . PRO A 1 111 ? 0.952 -5.404 14.996 1.00 92.12 111 PRO A C 1
ATOM 837 O O . PRO A 1 111 ? 1.157 -5.060 16.160 1.00 92.12 111 PRO A O 1
ATOM 840 N N . ALA A 1 112 ? -0.177 -5.101 14.354 1.00 93.88 112 ALA A N 1
ATOM 841 C CA . ALA A 1 112 ? -1.250 -4.304 14.948 1.00 93.88 112 ALA A CA 1
ATOM 842 C C . ALA A 1 112 ? -2.632 -4.890 14.622 1.00 93.88 112 ALA A C 1
ATOM 844 O O . ALA A 1 112 ? -2.804 -5.532 13.578 1.00 93.88 112 ALA A O 1
ATOM 845 N N . PRO A 1 113 ? -3.639 -4.702 15.491 1.00 93.69 113 PRO A N 1
ATOM 846 C CA . PRO A 1 113 ? -4.996 -5.145 15.204 1.00 93.69 113 PRO A CA 1
ATOM 847 C C . PRO A 1 113 ? -5.616 -4.332 14.063 1.00 93.69 113 PRO A C 1
ATOM 849 O O . PRO A 1 113 ? -5.430 -3.121 13.967 1.00 93.69 113 PRO A O 1
ATOM 852 N N . ILE A 1 114 ? -6.417 -4.999 13.232 1.00 94.06 114 ILE A N 1
ATOM 853 C CA . ILE A 1 114 ? -7.276 -4.352 12.234 1.00 94.06 114 ILE A CA 1
ATOM 854 C C . ILE A 1 114 ? -8.719 -4.669 12.601 1.00 94.06 114 ILE A C 1
ATOM 856 O O . ILE A 1 114 ? -9.202 -5.752 12.289 1.00 94.06 114 ILE A O 1
ATOM 860 N N . ALA A 1 115 ? -9.416 -3.766 13.290 1.00 92.00 115 ALA A N 1
ATOM 861 C CA . ALA A 1 115 ? -10.785 -4.036 13.743 1.00 92.00 115 ALA A CA 1
ATOM 862 C C . ALA A 1 115 ? -11.781 -4.152 12.573 1.00 92.00 115 ALA A C 1
ATOM 864 O O . ALA A 1 115 ? -12.689 -4.979 12.609 1.00 92.00 115 ALA A O 1
ATOM 865 N N . SER A 1 116 ? -11.587 -3.350 11.525 1.00 93.94 116 SER A N 1
ATOM 866 C CA . SER A 1 116 ? -12.434 -3.311 10.332 1.00 93.94 116 SER A CA 1
ATOM 867 C C . SER A 1 116 ? -11.584 -3.061 9.087 1.00 93.94 116 SER A C 1
ATOM 869 O O . SER A 1 116 ? -10.671 -2.233 9.154 1.00 93.94 116 SER A O 1
ATOM 871 N N . PRO A 1 117 ? -11.898 -3.689 7.939 1.00 95.12 117 PRO A N 1
ATOM 872 C CA . PRO A 1 117 ? -11.229 -3.385 6.675 1.00 95.12 117 PRO A CA 1
ATOM 873 C C . PRO A 1 117 ? -11.404 -1.932 6.234 1.00 95.12 117 PRO A C 1
ATOM 875 O O . PRO A 1 117 ? -10.543 -1.389 5.552 1.00 95.12 117 PRO A O 1
ATOM 878 N N . ASN A 1 118 ? -12.474 -1.266 6.673 1.00 95.06 118 ASN A N 1
ATOM 879 C CA . ASN A 1 118 ? -12.699 0.144 6.363 1.00 95.06 118 ASN A CA 1
ATOM 880 C C . ASN A 1 118 ? -11.802 1.089 7.173 1.00 95.06 118 ASN A C 1
ATOM 882 O O . ASN A 1 118 ? -11.721 2.262 6.828 1.00 95.06 118 ASN A O 1
ATOM 886 N N . ASN A 1 119 ? -11.123 0.598 8.214 1.00 94.44 119 ASN A N 1
ATOM 887 C CA . ASN A 1 119 ? -10.231 1.408 9.047 1.00 94.44 119 ASN A CA 1
ATOM 888 C C . ASN A 1 119 ? -8.796 1.446 8.513 1.00 94.44 119 ASN A C 1
ATOM 890 O O . ASN A 1 119 ? -7.936 2.067 9.136 1.00 94.44 119 ASN A O 1
ATOM 894 N N . VAL A 1 120 ? -8.522 0.760 7.404 1.00 95.88 120 VAL A N 1
ATOM 895 C CA . VAL A 1 120 ? -7.187 0.665 6.825 1.00 95.88 120 VAL A CA 1
ATOM 896 C C . VAL A 1 120 ? -7.224 0.913 5.326 1.00 95.88 120 VAL A C 1
ATOM 898 O O . VAL A 1 120 ? -8.226 0.646 4.657 1.00 95.88 120 VAL A O 1
ATOM 901 N N . ILE A 1 121 ? -6.121 1.442 4.811 1.00 97.62 121 ILE A N 1
ATOM 902 C CA . ILE A 1 121 ? -5.868 1.610 3.381 1.00 97.62 121 ILE A CA 1
ATOM 903 C C . ILE A 1 121 ? -4.497 1.013 3.089 1.00 97.62 121 ILE A C 1
ATOM 905 O O . ILE A 1 121 ? -3.546 1.265 3.829 1.00 97.62 121 ILE A O 1
ATOM 909 N N . PHE A 1 122 ? -4.414 0.245 2.007 1.00 98.06 122 PHE A N 1
ATOM 910 C CA . PHE A 1 122 ? -3.176 -0.286 1.453 1.00 98.06 122 PHE A CA 1
ATOM 911 C C . PHE A 1 122 ? -3.145 0.075 -0.030 1.00 98.06 122 PHE A C 1
ATOM 913 O O . PHE A 1 122 ? -3.939 -0.469 -0.798 1.00 98.06 122 PHE A O 1
ATOM 920 N N . LEU A 1 123 ? -2.276 0.997 -0.430 1.00 98.69 123 LEU A N 1
ATOM 921 C CA . LEU A 1 123 ? -2.034 1.313 -1.835 1.00 98.69 123 LEU A CA 1
ATOM 922 C C . LEU A 1 123 ? -0.688 0.742 -2.244 1.00 98.69 123 LEU A C 1
ATOM 924 O O . LEU A 1 123 ? 0.285 0.841 -1.500 1.00 98.69 123 LEU A O 1
ATOM 928 N N . VAL A 1 124 ? -0.660 0.119 -3.411 1.00 98.69 124 VAL A N 1
ATOM 929 C CA . VAL A 1 124 ? 0.502 -0.587 -3.933 1.00 98.69 124 VAL A CA 1
ATOM 930 C C . VAL A 1 124 ? 0.808 -0.047 -5.317 1.00 98.69 124 VAL A C 1
ATOM 932 O O . VAL A 1 124 ? -0.077 -0.032 -6.173 1.00 98.69 124 VAL A O 1
ATOM 935 N N . ALA A 1 125 ? 2.055 0.341 -5.538 1.00 98.38 125 ALA A N 1
ATOM 936 C CA . ALA A 1 125 ? 2.612 0.570 -6.861 1.00 98.38 125 ALA A CA 1
ATOM 937 C C . ALA A 1 125 ? 3.772 -0.399 -7.101 1.00 98.38 125 ALA A C 1
ATOM 939 O O . ALA A 1 125 ? 4.443 -0.815 -6.152 1.00 98.38 125 ALA A O 1
ATOM 940 N N . LEU A 1 126 ? 3.965 -0.750 -8.366 1.00 97.62 126 LEU A N 1
ATOM 941 C CA . LEU A 1 126 ? 5.122 -1.474 -8.861 1.00 97.62 126 LEU A CA 1
ATOM 942 C C . LEU A 1 126 ? 5.841 -0.550 -9.840 1.00 97.62 126 LEU A C 1
ATOM 944 O O . LEU A 1 126 ? 5.175 0.132 -10.621 1.00 97.62 126 LEU A O 1
ATOM 948 N N . LEU A 1 127 ? 7.157 -0.499 -9.734 1.00 95.62 127 LEU A N 1
ATOM 949 C CA . LEU A 1 127 ? 8.028 0.345 -10.531 1.00 95.62 127 LEU A CA 1
ATOM 950 C C . LEU A 1 127 ? 9.227 -0.474 -10.989 1.00 95.62 127 LEU A C 1
ATOM 952 O O . LEU A 1 127 ? 9.510 -1.515 -10.395 1.00 95.62 127 LEU A O 1
ATOM 956 N N . GLU A 1 128 ? 9.887 0.021 -12.012 1.00 92.75 128 GLU A N 1
ATOM 957 C CA . GLU A 1 128 ? 11.165 -0.423 -12.538 1.00 92.75 128 GLU A CA 1
ATOM 958 C C . GLU A 1 128 ? 12.249 0.564 -12.108 1.00 92.75 128 GLU A C 1
ATOM 960 O O . GLU A 1 128 ? 11.947 1.724 -11.807 1.00 92.75 128 GLU A O 1
ATOM 965 N N . HIS A 1 129 ? 13.479 0.088 -11.945 1.00 90.94 129 HIS A N 1
ATOM 966 C CA . HIS A 1 129 ? 14.589 0.909 -11.488 1.00 90.94 129 HIS A CA 1
ATOM 967 C C . HIS A 1 129 ? 15.594 1.132 -12.620 1.00 90.94 129 HIS A C 1
ATOM 969 O O . HIS A 1 129 ? 16.486 0.326 -12.827 1.00 90.94 129 HIS A O 1
ATOM 975 N N . ASP A 1 130 ? 15.501 2.291 -13.274 1.00 84.56 130 ASP A N 1
ATOM 976 C CA . ASP A 1 130 ? 16.319 2.629 -14.453 1.00 84.56 130 ASP A CA 1
ATOM 977 C C . ASP A 1 130 ? 17.393 3.668 -14.106 1.00 84.56 130 ASP A C 1
ATOM 979 O O . ASP A 1 130 ? 17.593 4.670 -14.791 1.00 84.56 130 ASP A O 1
ATOM 983 N N . GLY A 1 131 ? 18.042 3.488 -12.952 1.00 82.81 131 GLY A N 1
ATOM 984 C CA . GLY A 1 131 ? 19.050 4.424 -12.440 1.00 82.81 131 GLY A CA 1
ATOM 985 C C . GLY A 1 131 ? 18.507 5.593 -11.605 1.00 82.81 131 GLY A C 1
ATOM 986 O O . GLY A 1 131 ? 19.264 6.515 -11.279 1.00 82.81 131 GLY A O 1
ATOM 987 N N . GLY A 1 132 ? 17.229 5.560 -11.209 1.00 85.44 132 GLY A N 1
ATOM 988 C CA . GLY A 1 132 ? 16.641 6.510 -10.260 1.00 85.44 132 GLY A CA 1
ATOM 989 C C . GLY A 1 132 ? 17.075 6.301 -8.798 1.00 85.44 132 GLY A C 1
ATOM 990 O O . GLY A 1 132 ? 18.166 5.838 -8.487 1.00 85.44 132 GLY A O 1
ATOM 991 N N . GLU A 1 133 ? 16.233 6.690 -7.840 1.00 89.50 133 GLU A N 1
ATOM 992 C CA . GLU A 1 133 ? 16.476 6.411 -6.415 1.00 89.50 133 GLU A CA 1
ATOM 993 C C . GLU A 1 133 ? 15.150 5.989 -5.771 1.00 89.50 133 GLU A C 1
ATOM 995 O O . GLU A 1 133 ? 14.348 6.853 -5.382 1.00 89.50 133 GLU A O 1
ATOM 1000 N N . PRO A 1 134 ? 14.913 4.677 -5.585 1.00 91.81 134 PRO A N 1
ATOM 1001 C CA . PRO A 1 134 ? 13.661 4.163 -5.034 1.00 91.81 134 PRO A CA 1
ATOM 1002 C C . PRO A 1 134 ? 13.287 4.767 -3.670 1.00 91.81 134 PRO A C 1
ATOM 1004 O O . PRO A 1 134 ? 12.103 4.904 -3.331 1.00 91.81 134 PRO A O 1
ATOM 1007 N N . ASN A 1 135 ? 14.269 5.194 -2.859 1.00 90.75 135 ASN A N 1
ATOM 1008 C CA . ASN A 1 135 ? 13.977 5.896 -1.606 1.00 90.75 135 ASN A CA 1
ATOM 1009 C C . ASN A 1 135 ? 13.400 7.297 -1.806 1.00 90.75 135 ASN A C 1
ATOM 1011 O O . ASN A 1 135 ? 12.614 7.734 -0.960 1.00 90.75 135 ASN A O 1
ATOM 1015 N N . SER A 1 136 ? 13.761 7.993 -2.882 1.00 91.56 136 SER A N 1
ATOM 1016 C CA . SER A 1 136 ? 13.194 9.297 -3.233 1.00 91.56 136 SER A CA 1
ATOM 1017 C C . SER A 1 136 ? 11.718 9.146 -3.590 1.00 91.56 136 SER A C 1
ATOM 1019 O O . SER A 1 136 ? 10.884 9.874 -3.045 1.00 91.56 136 SER A O 1
ATOM 1021 N N . VAL A 1 137 ? 11.371 8.124 -4.381 1.00 94.56 137 VAL A N 1
ATOM 1022 C CA . VAL A 1 137 ? 9.976 7.766 -4.686 1.00 94.56 137 VAL A CA 1
ATOM 1023 C C . VAL A 1 137 ? 9.212 7.409 -3.408 1.00 94.56 137 VAL A C 1
ATOM 1025 O O . VAL A 1 137 ? 8.158 7.986 -3.125 1.00 94.56 137 VAL A O 1
ATOM 1028 N N . ARG A 1 138 ? 9.767 6.530 -2.561 1.00 95.19 138 ARG A N 1
ATOM 1029 C CA . ARG A 1 138 ? 9.181 6.173 -1.255 1.00 95.19 138 ARG A CA 1
ATOM 1030 C C . ARG A 1 138 ? 8.925 7.406 -0.383 1.00 95.19 138 ARG A C 1
ATOM 1032 O O . ARG A 1 138 ? 7.862 7.510 0.233 1.00 95.19 138 ARG A O 1
ATOM 1039 N N . ALA A 1 139 ? 9.889 8.321 -0.295 1.00 94.19 139 ALA A N 1
ATOM 1040 C CA . ALA A 1 139 ? 9.790 9.526 0.523 1.00 94.19 139 ALA A CA 1
ATOM 1041 C C . ALA A 1 139 ? 8.738 10.506 -0.019 1.00 94.19 139 ALA A C 1
ATOM 1043 O O . ALA A 1 139 ? 7.942 11.030 0.765 1.00 94.19 139 ALA A O 1
ATOM 1044 N N . ALA A 1 140 ? 8.688 10.706 -1.338 1.00 96.19 140 ALA A N 1
ATOM 1045 C CA . ALA A 1 140 ? 7.689 11.545 -1.994 1.00 96.19 140 ALA A CA 1
ATOM 1046 C C . ALA A 1 140 ? 6.269 11.006 -1.772 1.00 96.19 140 ALA A C 1
ATOM 1048 O O . ALA A 1 140 ? 5.386 11.748 -1.333 1.00 96.19 140 ALA A O 1
ATOM 1049 N N . VAL A 1 141 ? 6.068 9.698 -1.973 1.00 97.62 141 VAL A N 1
ATOM 1050 C CA . VAL A 1 141 ? 4.796 9.014 -1.700 1.00 97.62 141 VAL A CA 1
ATOM 1051 C C . VAL A 1 141 ? 4.410 9.151 -0.228 1.00 97.62 141 VAL A C 1
ATOM 1053 O O . VAL A 1 141 ? 3.277 9.534 0.070 1.00 97.62 141 VAL A O 1
ATOM 1056 N N . GLN A 1 142 ? 5.343 8.912 0.702 1.00 97.06 142 GLN A N 1
ATOM 1057 C CA . GLN A 1 142 ? 5.086 9.064 2.135 1.00 97.06 142 GLN A CA 1
ATOM 1058 C C . GLN A 1 142 ? 4.621 10.478 2.479 1.00 97.06 142 GLN A C 1
ATOM 1060 O O . GLN A 1 142 ? 3.616 10.630 3.173 1.00 97.06 142 GLN A O 1
ATOM 1065 N N . ALA A 1 143 ? 5.342 11.505 2.037 1.00 97.19 143 ALA A N 1
ATOM 1066 C CA . ALA A 1 143 ? 5.027 12.886 2.378 1.00 97.19 143 ALA A CA 1
ATOM 1067 C C . ALA A 1 143 ? 3.703 13.336 1.743 1.00 97.19 143 ALA A C 1
ATOM 1069 O O . ALA A 1 143 ? 2.807 13.806 2.450 1.00 97.19 143 ALA A O 1
ATOM 1070 N N . GLY A 1 144 ? 3.559 13.144 0.430 1.00 98.06 144 GLY A N 1
ATOM 1071 C CA . GLY A 1 144 ? 2.410 13.624 -0.331 1.00 98.06 144 GLY A CA 1
ATOM 1072 C C . GLY A 1 144 ? 1.108 12.924 0.052 1.00 98.06 144 GLY A C 1
ATOM 1073 O O . GLY A 1 144 ? 0.126 13.590 0.378 1.00 98.06 144 GLY A O 1
ATOM 1074 N N . LEU A 1 145 ? 1.094 11.587 0.114 1.00 98.38 145 LEU A N 1
ATOM 1075 C CA . LEU A 1 145 ? -0.133 10.860 0.457 1.00 98.38 145 LEU A CA 1
ATOM 1076 C C . LEU A 1 145 ? -0.551 11.052 1.911 1.00 98.38 145 LEU A C 1
ATOM 1078 O O . LEU A 1 145 ? -1.747 11.081 2.191 1.00 98.38 145 LEU A O 1
ATOM 1082 N N . SER A 1 146 ? 0.395 11.212 2.841 1.00 97.31 146 SER A N 1
ATOM 1083 C CA . SER A 1 146 ? 0.045 11.506 4.238 1.00 97.31 146 SER A CA 1
ATOM 1084 C C . SER A 1 146 ? -0.668 12.850 4.364 1.00 97.31 146 SER A C 1
ATOM 1086 O O . SER A 1 146 ? -1.675 12.945 5.067 1.00 97.31 146 SER A O 1
ATOM 1088 N N . ALA A 1 147 ? -0.182 13.871 3.650 1.00 96.44 147 ALA A N 1
ATOM 1089 C CA . ALA A 1 147 ? -0.805 15.189 3.621 1.00 96.44 147 ALA A CA 1
ATOM 1090 C C . ALA A 1 147 ? -2.191 15.152 2.954 1.00 96.44 147 ALA A C 1
ATOM 1092 O O . ALA A 1 147 ? -3.164 15.648 3.524 1.00 96.44 147 ALA A O 1
ATOM 1093 N N . ASN A 1 148 ? -2.312 14.509 1.790 1.00 98.00 148 ASN A N 1
ATOM 1094 C CA . ASN A 1 148 ? -3.575 14.455 1.050 1.00 98.00 148 ASN A CA 1
ATOM 1095 C C . ASN A 1 148 ? -4.640 13.633 1.788 1.00 98.00 148 ASN A C 1
ATOM 1097 O O . ASN A 1 148 ? -5.791 14.062 1.902 1.00 98.00 148 ASN A O 1
ATOM 1101 N N . LEU A 1 149 ? -4.255 12.493 2.375 1.00 97.56 149 LEU A N 1
ATOM 1102 C CA . LEU A 1 149 ? -5.162 11.650 3.153 1.00 97.56 149 LEU A CA 1
ATOM 1103 C C . LEU A 1 149 ? -5.761 12.400 4.348 1.00 97.56 149 LEU A C 1
ATOM 1105 O O . LEU A 1 149 ? -6.942 12.216 4.641 1.00 97.56 149 LEU A O 1
ATOM 1109 N N . GLN A 1 150 ? -4.978 13.249 5.023 1.00 95.94 150 GLN A N 1
ATOM 1110 C CA . GLN A 1 150 ? -5.475 14.084 6.118 1.00 95.94 150 GLN A CA 1
ATOM 1111 C C . GLN A 1 150 ? -6.630 14.984 5.656 1.00 95.94 150 GLN A C 1
ATOM 1113 O O . GLN A 1 150 ? -7.610 15.136 6.387 1.00 95.94 150 GLN A O 1
ATOM 1118 N N . GLY A 1 151 ? -6.545 15.551 4.450 1.00 95.69 151 GLY A N 1
ATOM 1119 C CA . GLY A 1 151 ? -7.640 16.309 3.846 1.00 95.69 151 GLY A CA 1
ATOM 1120 C C . GLY A 1 151 ? -8.851 15.422 3.561 1.00 95.69 151 GLY A C 1
ATOM 1121 O O . GLY A 1 151 ? -9.952 15.707 4.028 1.00 95.69 151 GLY A O 1
ATOM 1122 N N . TYR A 1 152 ? -8.643 14.303 2.865 1.00 97.19 152 TYR A N 1
ATOM 1123 C CA . TYR A 1 152 ? -9.742 13.446 2.412 1.00 97.19 152 TYR A CA 1
ATOM 1124 C C . TYR A 1 152 ? -10.519 12.775 3.541 1.00 97.19 152 TYR A C 1
ATOM 1126 O O . TYR A 1 152 ? -11.740 12.698 3.475 1.00 97.19 152 TYR A O 1
ATOM 1134 N N . VAL A 1 153 ? -9.844 12.310 4.594 1.00 95.44 153 VAL A N 1
ATOM 1135 C CA . VAL A 1 153 ? -10.509 11.608 5.705 1.00 95.44 153 VAL A CA 1
ATOM 1136 C C . VAL A 1 153 ? -11.395 12.535 6.547 1.00 95.44 153 VAL A C 1
ATOM 1138 O O . VAL A 1 153 ? -12.282 12.061 7.256 1.00 95.44 153 VAL A O 1
ATOM 1141 N N . ASN A 1 154 ? -11.157 13.848 6.485 1.00 94.50 154 ASN A N 1
ATOM 1142 C CA . ASN A 1 154 ? -11.945 14.854 7.199 1.00 94.50 154 ASN A CA 1
ATOM 1143 C C . ASN A 1 154 ? -12.978 15.554 6.307 1.00 94.50 154 ASN A C 1
ATOM 1145 O O . ASN A 1 154 ? -13.809 16.302 6.822 1.00 94.50 154 ASN A O 1
ATOM 1149 N N . ASP A 1 155 ? -12.966 15.295 4.999 1.00 95.00 155 ASP A N 1
ATOM 1150 C CA . ASP A 1 155 ? -14.012 15.745 4.090 1.00 95.00 155 ASP A CA 1
ATOM 1151 C C . ASP A 1 155 ? -15.202 14.778 4.155 1.00 95.00 155 ASP A C 1
ATOM 1153 O O . ASP A 1 155 ? -15.198 13.689 3.580 1.00 95.00 155 ASP A O 1
ATOM 1157 N N . THR A 1 156 ? -16.252 15.186 4.866 1.00 91.38 156 THR A N 1
ATOM 1158 C CA . THR A 1 156 ? -17.462 14.375 5.060 1.00 91.38 156 THR A CA 1
ATOM 1159 C C . THR A 1 156 ? -18.300 14.204 3.792 1.00 91.38 156 THR A C 1
ATOM 1161 O O . THR A 1 156 ? -19.235 13.401 3.796 1.00 91.38 156 THR A O 1
ATOM 1164 N N . SER A 1 157 ? -17.986 14.928 2.713 1.00 96.44 157 SER A N 1
ATOM 1165 C CA . SER A 1 157 ? -18.637 14.769 1.412 1.00 96.44 157 SER A CA 1
ATOM 1166 C C . SER A 1 157 ? -18.015 13.657 0.561 1.00 96.44 157 SER A C 1
ATOM 1168 O O . SER A 1 157 ? -18.662 13.167 -0.367 1.00 96.44 157 SER A O 1
ATOM 1170 N N . LEU A 1 158 ? -16.793 13.214 0.887 1.00 97.00 158 LEU A N 1
ATOM 1171 C CA . LEU A 1 158 ? -16.109 12.151 0.160 1.00 97.00 158 LEU A CA 1
ATOM 1172 C C . LEU A 1 158 ? -16.515 10.769 0.673 1.00 97.00 158 LEU A C 1
ATOM 1174 O O . LEU A 1 158 ? -16.342 10.409 1.838 1.00 97.00 158 LEU A O 1
ATOM 1178 N N . SER A 1 159 ? -16.988 9.928 -0.242 1.00 96.69 159 SER A N 1
ATOM 1179 C CA . SER A 1 159 ? -17.086 8.493 0.015 1.00 96.69 159 SER A CA 1
ATOM 1180 C C . SER A 1 159 ? -15.696 7.853 0.089 1.00 96.69 159 SER A C 1
ATOM 1182 O O . SER A 1 159 ? -14.731 8.331 -0.513 1.00 96.69 159 SER A O 1
ATOM 1184 N N . ARG A 1 160 ? -15.596 6.689 0.746 1.00 95.31 160 ARG A N 1
ATOM 1185 C CA . ARG A 1 160 ? -14.345 5.912 0.774 1.00 95.31 160 ARG A CA 1
ATOM 1186 C C . ARG A 1 160 ? -13.830 5.605 -0.637 1.00 95.31 160 ARG A C 1
ATOM 1188 O O . ARG A 1 160 ? -12.631 5.672 -0.870 1.00 95.31 160 ARG A O 1
ATOM 1195 N N . ALA A 1 161 ? -14.726 5.285 -1.571 1.00 97.31 161 ALA A N 1
ATOM 1196 C CA . ALA A 1 161 ? -14.352 4.994 -2.952 1.00 97.31 161 ALA A CA 1
ATOM 1197 C C . ALA A 1 161 ? -13.703 6.209 -3.638 1.00 97.31 161 ALA A C 1
ATOM 1199 O O . ALA A 1 161 ? -12.654 6.059 -4.257 1.00 97.31 161 ALA A O 1
ATOM 1200 N N . GLN A 1 162 ? -14.272 7.407 -3.467 1.00 98.38 162 GLN A N 1
ATOM 1201 C CA . GLN A 1 162 ? -13.693 8.646 -4.004 1.00 98.38 162 GLN A CA 1
ATOM 1202 C C . GLN A 1 162 ? -12.351 8.976 -3.347 1.00 98.38 162 GLN A C 1
ATOM 1204 O O . GLN A 1 162 ? -11.405 9.333 -4.041 1.00 98.38 162 GLN A O 1
ATOM 1209 N N . MET A 1 163 ? -12.234 8.796 -2.028 1.00 97.94 163 MET A N 1
ATOM 1210 C CA . MET A 1 163 ? -10.962 8.973 -1.322 1.00 97.94 163 MET A CA 1
ATOM 1211 C C . MET A 1 163 ? -9.873 8.045 -1.882 1.00 97.94 163 MET A C 1
ATOM 1213 O O . MET A 1 163 ? -8.770 8.506 -2.149 1.00 97.94 163 MET A O 1
ATOM 1217 N N . ILE A 1 164 ? -10.170 6.760 -2.110 1.00 98.38 164 ILE A N 1
ATOM 1218 C CA . ILE A 1 164 ? -9.207 5.827 -2.718 1.00 98.38 164 ILE A CA 1
ATOM 1219 C C . ILE A 1 164 ? -8.852 6.233 -4.146 1.00 98.38 164 ILE A C 1
ATOM 1221 O O . ILE A 1 164 ? -7.678 6.210 -4.497 1.00 98.38 164 ILE A O 1
ATOM 1225 N N . GLN A 1 165 ? -9.833 6.624 -4.962 1.00 98.44 165 GLN A N 1
ATOM 1226 C CA . GLN A 1 165 ? -9.579 7.092 -6.327 1.00 98.44 165 GLN A CA 1
ATOM 1227 C C . GLN A 1 165 ? -8.643 8.306 -6.345 1.00 98.44 165 GLN A C 1
ATOM 1229 O O . GLN A 1 165 ? -7.696 8.331 -7.131 1.00 98.44 165 GLN A O 1
ATOM 1234 N N . ASN A 1 166 ? -8.868 9.271 -5.450 1.00 98.56 166 ASN A N 1
ATOM 1235 C CA . ASN A 1 166 ? -8.002 10.438 -5.309 1.00 98.56 166 ASN A CA 1
ATOM 1236 C C . ASN A 1 166 ? -6.594 10.034 -4.861 1.00 98.56 166 ASN A C 1
ATOM 1238 O O . ASN A 1 166 ? -5.627 10.420 -5.502 1.00 98.56 166 ASN A O 1
ATOM 1242 N N . LEU A 1 167 ? -6.466 9.184 -3.838 1.00 98.62 167 LEU A N 1
ATOM 1243 C CA . LEU A 1 167 ? -5.152 8.738 -3.365 1.00 98.62 167 LEU A CA 1
ATOM 1244 C C . LEU A 1 167 ? -4.385 7.921 -4.410 1.00 98.62 167 LEU A C 1
ATOM 1246 O O . LEU A 1 167 ? -3.172 8.045 -4.491 1.00 98.62 167 LEU A O 1
ATOM 1250 N N . VAL A 1 168 ? -5.058 7.095 -5.217 1.00 98.75 168 VAL A N 1
ATOM 1251 C CA . VAL A 1 168 ? -4.419 6.379 -6.334 1.00 98.75 168 VAL A CA 1
ATOM 1252 C C . VAL A 1 168 ? -3.901 7.372 -7.372 1.00 98.75 168 VAL A C 1
ATOM 1254 O O . VAL A 1 168 ? -2.761 7.252 -7.814 1.00 98.75 168 VAL A O 1
ATOM 1257 N N . LYS A 1 169 ? -4.713 8.372 -7.738 1.00 98.62 169 LYS A N 1
ATOM 1258 C CA . LYS A 1 169 ? -4.298 9.441 -8.654 1.00 98.62 169 LYS A CA 1
ATOM 1259 C C . LYS A 1 169 ? -3.091 10.205 -8.105 1.00 98.62 169 LYS A C 1
ATOM 1261 O O . LYS A 1 169 ? -2.134 10.424 -8.842 1.00 98.62 169 LYS A O 1
ATOM 1266 N N . ASP A 1 170 ? -3.125 10.570 -6.830 1.00 98.62 170 ASP A N 1
ATOM 1267 C CA . ASP A 1 170 ? -2.041 11.295 -6.172 1.00 98.62 170 ASP A CA 1
ATOM 1268 C C . ASP A 1 170 ? -0.775 10.449 -6.067 1.00 98.62 170 ASP A C 1
ATOM 1270 O O . ASP A 1 170 ? 0.310 10.947 -6.337 1.00 98.62 170 ASP A O 1
ATOM 1274 N N . MET A 1 171 ? -0.899 9.164 -5.718 1.00 98.56 171 MET A N 1
ATOM 1275 C CA . MET A 1 171 ? 0.234 8.242 -5.636 1.00 98.56 171 MET A CA 1
ATOM 1276 C C . MET A 1 171 ? 0.928 8.141 -6.987 1.00 98.56 171 MET A C 1
ATOM 1278 O O . MET A 1 171 ? 2.150 8.220 -7.045 1.00 98.56 171 MET A O 1
ATOM 1282 N N . ASN A 1 172 ? 0.144 8.022 -8.061 1.00 97.88 172 ASN A N 1
ATOM 1283 C CA . ASN A 1 172 ? 0.687 7.993 -9.407 1.00 97.88 172 ASN A CA 1
ATOM 1284 C C . ASN A 1 172 ? 1.418 9.303 -9.739 1.00 97.88 172 ASN A C 1
ATOM 1286 O O . ASN A 1 172 ? 2.578 9.273 -10.123 1.00 97.88 172 ASN A O 1
ATOM 1290 N N . GLY A 1 173 ? 0.788 10.458 -9.503 1.00 96.88 173 GLY A N 1
ATOM 1291 C CA . GLY A 1 173 ? 1.419 11.753 -9.776 1.00 96.88 173 GLY A CA 1
ATOM 1292 C C . GLY A 1 173 ? 2.678 12.019 -8.943 1.00 96.88 173 GLY A C 1
ATOM 1293 O O . GLY A 1 173 ? 3.612 12.641 -9.434 1.00 96.88 173 GLY A O 1
ATOM 1294 N N . LEU A 1 174 ? 2.729 11.540 -7.696 1.00 96.69 174 LEU A N 1
ATOM 1295 C CA . LEU A 1 174 ? 3.909 11.646 -6.831 1.00 96.69 174 LEU A CA 1
ATOM 1296 C C . LEU A 1 174 ? 5.053 10.753 -7.311 1.00 96.69 174 LEU A C 1
ATOM 1298 O O . LEU A 1 174 ? 6.201 11.182 -7.260 1.00 96.69 174 LEU A O 1
ATOM 1302 N N . ILE A 1 175 ? 4.739 9.541 -7.773 1.00 95.94 175 ILE A N 1
ATOM 1303 C CA . ILE A 1 175 ? 5.702 8.645 -8.419 1.00 95.94 175 ILE A CA 1
ATOM 1304 C C . ILE A 1 175 ? 6.250 9.311 -9.682 1.00 95.94 175 ILE A C 1
ATOM 1306 O O . ILE A 1 175 ? 7.453 9.516 -9.773 1.00 95.94 175 ILE A O 1
ATOM 1310 N N . ASP A 1 176 ? 5.365 9.752 -10.580 1.00 93.44 176 ASP A N 1
ATOM 1311 C CA . ASP A 1 176 ? 5.736 10.371 -11.860 1.00 93.44 176 ASP A CA 1
ATOM 1312 C C . ASP A 1 176 ? 6.524 11.673 -11.664 1.00 93.44 176 ASP A C 1
ATOM 1314 O O . ASP A 1 176 ? 7.249 12.101 -12.551 1.00 93.44 176 ASP A O 1
ATOM 1318 N N . PHE A 1 177 ? 6.355 12.346 -10.523 1.00 92.56 177 PHE A N 1
ATOM 1319 C CA . PHE A 1 177 ? 7.140 13.519 -10.148 1.00 92.56 177 PHE A CA 1
ATOM 1320 C C . PHE A 1 177 ? 8.512 13.146 -9.578 1.00 92.56 177 PHE A C 1
ATOM 1322 O O . PHE A 1 177 ? 9.511 13.775 -9.915 1.00 92.56 177 PHE A O 1
ATOM 1329 N N . ALA A 1 178 ? 8.566 12.148 -8.696 1.00 91.19 178 ALA A N 1
ATOM 1330 C CA . ALA A 1 178 ? 9.804 11.721 -8.052 1.00 91.19 178 ALA A CA 1
ATOM 1331 C C . ALA A 1 178 ? 10.749 10.983 -9.011 1.00 91.19 178 ALA A C 1
ATOM 1333 O O . ALA A 1 178 ? 11.958 11.037 -8.811 1.00 91.19 178 ALA A O 1
ATOM 1334 N N . ALA A 1 179 ? 10.198 10.349 -10.044 1.00 84.75 179 ALA A N 1
ATOM 1335 C CA . ALA A 1 179 ? 10.927 9.636 -11.083 1.00 84.75 179 ALA A CA 1
ATOM 1336 C C . ALA A 1 179 ? 11.423 10.524 -12.241 1.00 84.75 179 ALA A C 1
ATOM 1338 O O . ALA A 1 179 ? 11.940 10.010 -13.224 1.00 84.75 179 ALA A O 1
ATOM 1339 N N . GLN A 1 180 ? 11.277 11.855 -12.173 1.00 78.88 180 GLN A N 1
ATOM 1340 C CA . GLN A 1 180 ? 11.741 12.755 -13.244 1.00 78.88 180 GLN A CA 1
ATOM 1341 C C . GLN A 1 180 ? 13.275 12.903 -13.240 1.00 78.88 180 GLN A C 1
ATOM 1343 O O . GLN A 1 180 ? 13.805 13.953 -12.869 1.00 78.88 180 GLN A O 1
ATOM 1348 N N . SER A 1 181 ? 13.994 11.868 -13.669 1.00 69.44 181 SER A N 1
ATOM 1349 C CA . SER A 1 181 ? 15.380 11.927 -14.157 1.00 69.44 181 SER A CA 1
ATOM 1350 C C . SER A 1 181 ? 15.433 11.537 -15.640 1.00 69.44 181 SER A C 1
ATOM 1352 O O . SER A 1 181 ? 14.437 11.092 -16.198 1.00 69.44 181 SER A O 1
ATOM 1354 N N . LEU A 1 182 ? 16.558 11.814 -16.318 1.00 56.25 182 LEU A N 1
ATOM 1355 C CA . LEU A 1 182 ? 16.729 11.468 -17.742 1.00 56.25 182 LEU A CA 1
ATOM 1356 C C . LEU A 1 182 ? 16.690 9.948 -17.978 1.00 56.25 182 LEU A C 1
ATOM 1358 O O . LEU A 1 182 ? 16.207 9.538 -19.025 1.00 56.25 182 LEU A O 1
ATOM 1362 N N . ASP A 1 183 ? 17.121 9.189 -16.970 1.00 69.31 183 ASP A N 1
ATOM 1363 C CA . ASP A 1 183 ? 16.991 7.740 -16.816 1.00 69.31 183 ASP A CA 1
ATOM 1364 C C . ASP A 1 183 ? 16.351 7.564 -15.428 1.00 69.31 183 ASP A C 1
ATOM 1366 O O . ASP A 1 183 ? 17.004 7.782 -14.406 1.00 69.31 183 ASP A O 1
ATOM 1370 N N . GLY A 1 184 ? 15.029 7.475 -15.347 1.00 77.69 184 GLY A N 1
ATOM 1371 C CA . GLY A 1 184 ? 14.308 7.579 -14.080 1.00 77.69 184 GLY A CA 1
ATOM 1372 C C . GLY A 1 184 ? 13.265 6.500 -13.952 1.00 77.69 184 GLY A C 1
ATOM 1373 O O . GLY A 1 184 ? 12.585 6.216 -14.925 1.00 77.69 184 GLY A O 1
ATOM 1374 N N . ASP A 1 185 ? 13.144 5.959 -12.740 1.00 84.88 185 ASP A N 1
ATOM 1375 C CA . ASP A 1 185 ? 12.277 4.827 -12.412 1.00 84.88 185 ASP A CA 1
ATOM 1376 C C . ASP A 1 185 ? 10.887 4.901 -13.071 1.00 84.88 185 ASP A C 1
ATOM 1378 O O . ASP A 1 185 ? 10.059 5.750 -12.716 1.00 84.88 185 ASP A O 1
ATOM 1382 N N . GLU A 1 186 ? 10.570 3.977 -13.973 1.00 89.25 186 GLU A N 1
ATOM 1383 C CA . GLU A 1 186 ? 9.250 3.937 -14.596 1.00 89.25 186 GLU A CA 1
ATOM 1384 C C . GLU A 1 186 ? 8.224 3.182 -13.734 1.00 89.25 186 GLU A C 1
ATOM 1386 O O . GLU A 1 186 ? 8.510 2.222 -13.019 1.00 89.25 186 GLU A O 1
ATOM 1391 N N . ARG A 1 187 ? 6.956 3.614 -13.758 1.00 94.00 187 ARG A N 1
ATOM 1392 C CA . ARG A 1 187 ? 5.883 2.887 -13.072 1.00 94.00 187 ARG A CA 1
ATOM 1393 C C . ARG A 1 187 ? 5.282 1.819 -13.982 1.00 94.00 187 ARG A C 1
ATOM 1395 O O . ARG A 1 187 ? 4.613 2.129 -14.963 1.00 94.00 187 ARG A O 1
ATOM 1402 N N . ILE A 1 188 ? 5.279 0.575 -13.512 1.00 94.88 188 ILE A N 1
ATOM 1403 C CA . ILE A 1 188 ? 4.626 -0.551 -14.186 1.00 94.88 188 ILE A CA 1
ATOM 1404 C C . ILE A 1 188 ? 3.105 -0.519 -13.928 1.00 94.88 188 ILE A C 1
ATOM 1406 O O . ILE A 1 188 ? 2.547 -1.174 -13.037 1.00 94.88 188 ILE A O 1
ATOM 1410 N N . GLY A 1 189 ? 2.391 0.260 -14.739 1.00 95.88 189 GLY A N 1
ATOM 1411 C CA . GLY A 1 189 ? 0.936 0.431 -14.666 1.00 95.88 189 GLY A CA 1
ATOM 1412 C C . GLY A 1 189 ? 0.475 1.372 -13.549 1.00 95.88 189 GLY A C 1
ATOM 1413 O O . GLY A 1 189 ? 1.253 2.092 -12.948 1.00 95.88 189 GLY A O 1
ATOM 1414 N N . SER A 1 190 ? -0.827 1.440 -13.258 1.00 97.75 190 SER A N 1
ATOM 1415 C CA . SER A 1 190 ? -1.335 2.315 -12.181 1.00 97.75 190 SER A CA 1
ATOM 1416 C C . SER A 1 190 ? -1.234 1.673 -10.797 1.00 97.75 190 SER A C 1
ATOM 1418 O O . SER A 1 190 ? -1.446 0.465 -10.660 1.00 97.75 190 SER A O 1
ATOM 1420 N N . ALA A 1 191 ? -1.042 2.496 -9.758 1.00 98.50 191 ALA A N 1
ATOM 1421 C CA . ALA A 1 191 ? -1.197 2.077 -8.368 1.00 98.50 191 ALA A CA 1
ATOM 1422 C C . ALA A 1 191 ? -2.593 1.480 -8.099 1.00 98.50 191 ALA A C 1
ATOM 1424 O O . ALA A 1 191 ? -3.593 1.861 -8.716 1.00 98.50 191 ALA A O 1
ATOM 1425 N N . LYS A 1 192 ? -2.672 0.527 -7.164 1.00 98.69 192 LYS A N 1
ATOM 1426 C CA . LYS A 1 192 ? -3.886 -0.252 -6.864 1.00 98.69 192 LYS A CA 1
ATOM 1427 C C . LYS A 1 192 ? -4.135 -0.348 -5.367 1.00 98.69 192 LYS A C 1
ATOM 1429 O O . LYS A 1 192 ? -3.200 -0.441 -4.577 1.00 98.69 192 LYS A O 1
ATOM 1434 N N . GLU A 1 193 ? -5.407 -0.395 -4.975 1.00 98.56 193 GLU A N 1
ATOM 1435 C CA . GLU A 1 193 ? -5.776 -0.719 -3.597 1.00 98.56 193 GLU A CA 1
ATOM 1436 C C . GLU A 1 193 ? -5.714 -2.235 -3.350 1.00 98.56 193 GLU A C 1
ATOM 1438 O O . GLU A 1 193 ? -6.369 -3.029 -4.029 1.00 98.56 193 GLU A O 1
ATOM 1443 N N . LEU A 1 194 ? -4.991 -2.637 -2.306 1.00 98.50 194 LEU A N 1
ATOM 1444 C CA . LEU A 1 194 ? -5.055 -3.979 -1.740 1.00 98.50 194 LEU A CA 1
ATOM 1445 C C . LEU A 1 194 ? -6.123 -4.030 -0.641 1.00 98.50 194 LEU A C 1
ATOM 1447 O O . LEU A 1 194 ? -5.843 -3.869 0.545 1.00 98.50 194 LEU A O 1
ATOM 1451 N N . GLN A 1 195 ? -7.371 -4.283 -1.021 1.00 97.69 195 GLN A N 1
ATOM 1452 C CA . GLN A 1 195 ? -8.470 -4.364 -0.057 1.00 97.69 195 GLN A CA 1
ATOM 1453 C C . GLN A 1 195 ? -8.681 -5.799 0.443 1.00 97.69 195 GLN A C 1
ATOM 1455 O O . GLN A 1 195 ? -8.752 -6.718 -0.365 1.00 97.69 195 GLN A O 1
ATOM 1460 N N . PHE A 1 196 ? -8.859 -6.006 1.747 1.00 97.69 196 PHE A N 1
ATOM 1461 C CA . PHE A 1 196 ? -9.365 -7.271 2.301 1.00 97.69 196 PHE A CA 1
ATOM 1462 C C . PHE A 1 196 ? -10.808 -7.087 2.770 1.00 97.69 196 PHE A C 1
ATOM 1464 O O . PHE A 1 196 ? -11.168 -6.031 3.283 1.00 97.69 196 PHE A O 1
ATOM 1471 N N . THR A 1 197 ? -11.640 -8.111 2.630 1.00 97.44 197 THR A N 1
ATOM 1472 C CA . THR A 1 197 ? -12.991 -8.137 3.202 1.00 97.44 197 THR A CA 1
ATOM 1473 C C . THR A 1 197 ? -12.957 -8.490 4.692 1.00 97.44 197 THR A C 1
ATOM 1475 O O . THR A 1 197 ? -11.968 -9.010 5.213 1.00 97.44 197 THR A O 1
ATOM 1478 N N . ALA A 1 198 ? -14.065 -8.258 5.402 1.00 95.81 198 ALA A N 1
ATOM 1479 C CA . ALA A 1 198 ? -14.178 -8.640 6.812 1.00 95.81 198 ALA A CA 1
ATOM 1480 C C . ALA A 1 198 ? -14.005 -10.159 7.022 1.00 95.81 198 ALA A C 1
ATOM 1482 O O . ALA A 1 198 ? -13.339 -10.574 7.971 1.00 95.81 198 ALA A O 1
ATOM 1483 N N . ALA A 1 199 ? -14.545 -10.976 6.109 1.00 96.19 199 ALA A N 1
ATOM 1484 C CA . ALA A 1 199 ? -14.399 -12.431 6.135 1.00 96.19 199 ALA A CA 1
ATOM 1485 C C . ALA A 1 199 ? -12.938 -12.861 5.927 1.00 96.19 199 ALA A C 1
ATOM 1487 O O . ALA A 1 199 ? -12.429 -13.697 6.668 1.00 96.19 199 ALA A O 1
ATOM 1488 N N . GLU A 1 200 ? -12.232 -12.231 4.988 1.00 97.31 200 GLU A N 1
ATOM 1489 C CA . GLU A 1 200 ? -10.807 -12.480 4.746 1.00 97.31 200 GLU A CA 1
ATOM 1490 C C . GLU A 1 200 ? -9.928 -12.083 5.940 1.00 97.31 200 GLU A C 1
ATOM 1492 O O . GLU A 1 200 ? -8.978 -12.788 6.278 1.00 97.31 200 GLU A O 1
ATOM 1497 N N . MET A 1 201 ? -10.253 -10.984 6.628 1.00 95.69 201 MET A N 1
ATOM 1498 C CA . MET A 1 201 ? -9.568 -10.609 7.870 1.00 95.69 201 MET A CA 1
ATOM 1499 C C . MET A 1 201 ? -9.869 -11.585 9.010 1.00 95.69 201 MET A C 1
ATOM 1501 O O . MET A 1 201 ? -8.992 -11.865 9.825 1.00 95.69 201 MET A O 1
ATOM 1505 N N . ALA A 1 202 ? -11.093 -12.112 9.101 1.00 93.94 202 ALA A N 1
ATOM 1506 C CA . ALA A 1 202 ? -11.428 -13.164 10.058 1.00 93.94 202 ALA A CA 1
ATOM 1507 C C . ALA A 1 202 ? -10.643 -14.456 9.766 1.00 93.94 202 ALA A C 1
ATOM 1509 O O . ALA A 1 202 ? -10.065 -15.033 10.687 1.00 93.94 202 ALA A O 1
ATOM 1510 N N . GLU A 1 203 ? -10.535 -14.850 8.495 1.00 95.19 203 GLU A N 1
ATOM 1511 C CA . GLU A 1 203 ? -9.712 -15.977 8.038 1.00 95.19 203 GLU A CA 1
ATOM 1512 C C . GLU A 1 203 ? -8.235 -15.784 8.428 1.00 95.19 203 GLU A C 1
ATOM 1514 O O . GLU A 1 203 ? -7.632 -16.662 9.048 1.00 95.19 203 GLU A O 1
ATOM 1519 N N . ALA A 1 204 ? -7.671 -14.600 8.173 1.00 96.44 204 ALA A N 1
ATOM 1520 C CA . ALA A 1 204 ? -6.284 -14.268 8.504 1.00 96.44 204 ALA A CA 1
ATOM 1521 C C . ALA A 1 204 ? -5.969 -14.281 10.012 1.00 96.44 204 ALA A C 1
ATOM 1523 O O . ALA A 1 204 ? -4.809 -14.414 10.392 1.00 96.44 204 ALA A O 1
ATOM 1524 N N . ARG A 1 205 ? -6.970 -14.159 10.894 1.00 94.00 205 ARG A N 1
ATOM 1525 C CA . ARG A 1 205 ? -6.770 -14.264 12.355 1.00 94.00 205 ARG A CA 1
ATOM 1526 C C . ARG A 1 205 ? -6.644 -15.703 12.848 1.00 94.00 205 ARG A C 1
ATOM 1528 O O . ARG A 1 205 ? -6.118 -15.920 13.943 1.00 94.00 205 ARG A O 1
ATOM 1535 N N . SER A 1 206 ? -7.154 -16.657 12.077 1.00 92.81 206 SER A N 1
ATOM 1536 C CA . SER A 1 206 ? -7.106 -18.088 12.391 1.00 92.81 206 SER A CA 1
ATOM 1537 C C . SER A 1 206 ? -6.044 -18.821 11.571 1.00 92.81 206 SER A C 1
ATOM 1539 O O . SER A 1 206 ? -5.535 -19.844 12.016 1.00 92.81 206 SER A O 1
ATOM 1541 N N . ASN A 1 207 ? -5.700 -18.299 10.391 1.00 94.69 207 ASN A N 1
ATOM 1542 C CA . ASN A 1 207 ? -4.707 -18.859 9.480 1.00 94.69 207 ASN A CA 1
ATOM 1543 C C . ASN A 1 207 ? -3.954 -17.722 8.752 1.00 94.69 207 ASN A C 1
ATOM 1545 O O . ASN A 1 207 ? -3.468 -16.786 9.384 1.00 94.69 207 ASN A O 1
ATOM 1549 N N . LYS A 1 208 ? -3.854 -17.788 7.424 1.00 96.44 208 LYS A N 1
ATOM 1550 C CA . LYS A 1 208 ? -3.311 -16.752 6.552 1.00 96.44 208 LYS A CA 1
ATOM 1551 C C . LYS A 1 208 ? -4.272 -16.529 5.394 1.00 96.44 208 LYS A C 1
ATOM 1553 O O . LYS A 1 208 ? -4.860 -17.486 4.899 1.00 96.44 208 LYS A O 1
ATOM 1558 N N . LYS A 1 209 ? -4.360 -15.292 4.920 1.00 98.00 209 LYS A N 1
ATOM 1559 C CA . LYS A 1 209 ? -5.035 -14.936 3.678 1.00 98.00 209 LYS A CA 1
ATOM 1560 C C . LYS A 1 209 ? -4.029 -14.390 2.681 1.00 98.00 209 LYS A C 1
ATOM 1562 O O . LYS A 1 209 ? -3.297 -13.456 2.993 1.00 98.00 209 LYS A O 1
ATOM 1567 N N . SER A 1 210 ? -4.025 -14.942 1.473 1.00 98.25 210 SER A N 1
ATOM 1568 C CA . SER A 1 210 ? -3.244 -14.405 0.359 1.00 98.25 210 SER A CA 1
ATOM 1569 C C . SER A 1 210 ? -4.116 -13.599 -0.595 1.00 98.25 210 SER A C 1
ATOM 1571 O O . SER A 1 210 ? -5.259 -13.978 -0.852 1.00 98.25 210 SER A O 1
ATOM 1573 N N . LYS A 1 211 ? -3.551 -12.526 -1.148 1.00 98.50 211 LYS A N 1
ATOM 1574 C CA . LYS A 1 211 ? -4.099 -11.788 -2.289 1.00 98.50 211 LYS A CA 1
ATOM 1575 C C . LYS A 1 211 ? -2.980 -11.457 -3.262 1.00 98.50 211 LYS A C 1
ATOM 1577 O O . LYS A 1 211 ? -1.839 -11.270 -2.850 1.00 98.50 211 LYS A O 1
ATOM 1582 N N . GLU A 1 212 ? -3.327 -11.394 -4.536 1.00 98.56 212 GLU A N 1
ATOM 1583 C CA . GLU A 1 212 ? -2.402 -11.047 -5.606 1.00 98.56 212 GLU A CA 1
ATOM 1584 C C . GLU A 1 212 ? -2.901 -9.786 -6.307 1.00 98.56 212 GLU A C 1
ATOM 1586 O O . GLU A 1 212 ? -4.109 -9.600 -6.481 1.00 98.56 212 GLU A O 1
ATOM 1591 N N . LEU A 1 213 ? -1.967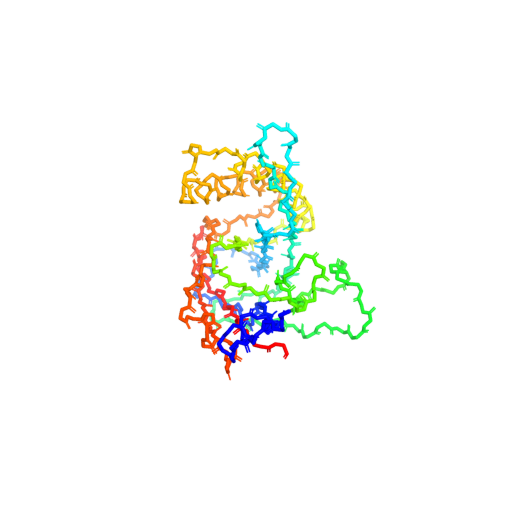 -8.908 -6.655 1.00 98.62 213 LEU A N 1
ATOM 1592 C CA . LEU A 1 213 ? -2.193 -7.767 -7.528 1.00 98.62 213 LEU A CA 1
ATOM 1593 C C . LEU A 1 213 ? -1.387 -7.987 -8.801 1.00 98.62 213 LEU A C 1
ATOM 1595 O O . LEU A 1 213 ? -0.200 -8.296 -8.741 1.00 98.62 213 LEU A O 1
ATOM 1599 N N . GLU A 1 214 ? -2.043 -7.834 -9.942 1.00 98.56 214 GLU A N 1
ATOM 1600 C CA . GLU A 1 214 ? -1.389 -7.853 -11.248 1.00 98.56 214 GLU A CA 1
ATOM 1601 C C . GLU A 1 214 ? -1.042 -6.420 -11.651 1.00 98.56 214 GLU A C 1
ATOM 1603 O O . GLU A 1 214 ? -1.881 -5.536 -11.484 1.00 98.56 214 GLU A O 1
ATOM 1608 N N . PHE A 1 215 ? 0.145 -6.186 -12.194 1.00 98.19 215 PHE A N 1
ATOM 1609 C CA . PHE A 1 215 ? 0.602 -4.901 -12.724 1.00 98.19 215 PHE A CA 1
ATOM 1610 C C . PHE A 1 215 ? 1.008 -5.080 -14.188 1.00 98.19 215 PHE A C 1
ATOM 1612 O O . PHE A 1 215 ? 1.474 -6.152 -14.572 1.00 98.19 215 PHE A O 1
ATOM 1619 N N . LYS A 1 216 ? 0.740 -4.066 -15.012 1.00 97.19 216 LYS A N 1
ATOM 1620 C CA . LYS A 1 216 ? 1.039 -4.070 -16.446 1.00 97.19 216 LYS A CA 1
ATOM 1621 C C . LYS A 1 216 ? 1.337 -2.641 -16.894 1.00 97.19 216 LYS A C 1
ATOM 1623 O O . LYS A 1 216 ? 0.456 -1.791 -16.741 1.00 97.19 216 LYS A O 1
ATOM 1628 N N . GLY A 1 217 ? 2.521 -2.432 -17.448 1.00 92.12 217 GLY A N 1
ATOM 1629 C CA . GLY A 1 217 ? 3.040 -1.192 -18.035 1.00 92.12 217 GLY A CA 1
ATOM 1630 C C . GLY A 1 217 ? 4.027 -1.565 -19.141 1.00 92.12 217 GLY A C 1
ATOM 1631 O O . GLY A 1 217 ? 4.486 -2.697 -19.133 1.00 92.12 217 GLY A O 1
ATOM 1632 N N . ASP A 1 218 ? 4.193 -0.701 -20.136 1.00 83.19 218 ASP A N 1
ATOM 1633 C CA . ASP A 1 218 ? 5.258 -0.693 -21.163 1.00 83.19 218 ASP A CA 1
ATOM 1634 C C . ASP A 1 218 ? 5.823 -2.051 -21.639 1.00 83.19 218 ASP A C 1
ATOM 1636 O O . ASP A 1 218 ? 7.009 -2.247 -21.834 1.00 83.19 218 ASP A O 1
ATOM 1640 N N . GLY A 1 219 ? 4.934 -3.023 -21.877 1.00 86.56 219 GLY A N 1
ATOM 1641 C CA . GLY A 1 219 ? 5.295 -4.383 -22.314 1.00 86.56 219 GLY A CA 1
ATOM 1642 C C . GLY A 1 219 ? 5.375 -5.386 -21.161 1.00 86.56 219 GLY A C 1
ATOM 1643 O O . GLY A 1 219 ? 4.780 -6.466 -21.261 1.00 86.56 219 GLY A O 1
ATOM 1644 N N . GLY A 1 220 ? 5.934 -4.965 -20.029 1.00 91.56 220 GLY A N 1
ATOM 1645 C CA . GLY A 1 220 ? 6.047 -5.733 -18.797 1.00 91.56 220 GLY A CA 1
ATOM 1646 C C . GLY A 1 220 ? 4.711 -6.116 -18.141 1.00 91.56 220 GLY A C 1
ATOM 1647 O O . GLY A 1 220 ? 3.693 -5.402 -18.142 1.00 91.56 220 GLY A O 1
ATOM 1648 N N . LYS A 1 221 ? 4.691 -7.296 -17.520 1.00 96.94 221 LYS A N 1
ATOM 1649 C CA . LYS A 1 221 ? 3.561 -7.818 -16.750 1.00 96.94 221 LYS A CA 1
ATOM 1650 C C . LYS A 1 221 ? 4.045 -8.546 -15.510 1.00 96.94 221 LYS A C 1
ATOM 1652 O O . LYS A 1 221 ? 4.747 -9.545 -15.587 1.00 96.94 221 LYS A O 1
ATOM 1657 N N . TYR A 1 222 ? 3.498 -8.158 -14.367 1.00 97.94 222 TYR A N 1
ATOM 1658 C CA . TYR A 1 222 ? 3.963 -8.616 -13.067 1.00 97.94 222 TYR A CA 1
ATOM 1659 C C . TYR A 1 222 ? 2.824 -9.036 -12.149 1.00 97.94 222 TYR A C 1
ATOM 1661 O O . TYR A 1 222 ? 1.681 -8.593 -12.271 1.00 97.94 222 TYR A O 1
ATOM 1669 N N . THR A 1 223 ? 3.121 -9.904 -11.186 1.00 98.50 223 THR A N 1
ATOM 1670 C CA . THR A 1 223 ? 2.194 -10.263 -10.108 1.00 98.50 223 THR A CA 1
ATOM 1671 C C . THR A 1 223 ? 2.874 -10.142 -8.753 1.00 98.50 223 THR A C 1
ATOM 1673 O O . THR A 1 223 ? 3.889 -10.788 -8.503 1.00 98.50 223 THR A O 1
ATOM 1676 N N . VAL A 1 224 ? 2.272 -9.368 -7.850 1.00 98.50 224 VAL A N 1
ATOM 1677 C CA . 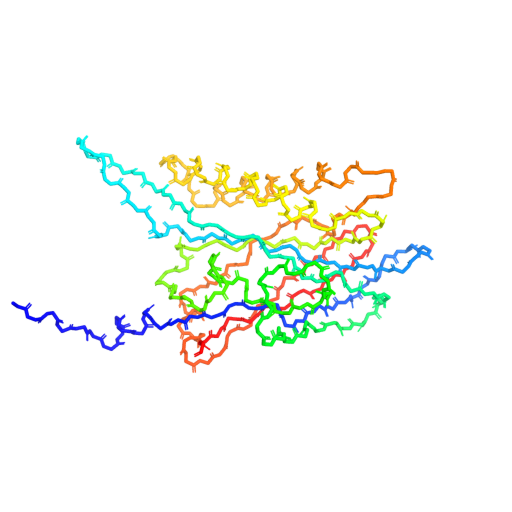VAL A 1 224 ? 2.723 -9.202 -6.466 1.00 98.50 224 VAL A CA 1
ATOM 1678 C C . VAL A 1 224 ? 1.783 -9.945 -5.527 1.00 98.50 224 VAL A C 1
ATOM 1680 O O . VAL A 1 224 ? 0.577 -9.691 -5.508 1.00 98.50 224 VAL A O 1
ATOM 1683 N N . LYS A 1 225 ? 2.330 -10.839 -4.703 1.00 98.50 225 LYS A N 1
ATOM 1684 C CA . LYS A 1 225 ? 1.587 -11.616 -3.712 1.00 98.50 225 LYS A CA 1
ATOM 1685 C C . LYS A 1 225 ? 1.784 -11.088 -2.302 1.00 98.50 225 LYS A C 1
ATOM 1687 O O . LYS A 1 225 ? 2.888 -11.107 -1.751 1.00 98.50 225 LYS A O 1
ATOM 1692 N N . PHE A 1 226 ? 0.665 -10.776 -1.670 1.00 98.25 226 PHE A N 1
ATOM 1693 C CA . PHE A 1 226 ? 0.572 -10.342 -0.288 1.00 98.25 226 PHE A CA 1
ATOM 1694 C C . PHE A 1 226 ? 0.012 -11.448 0.596 1.00 98.25 226 PHE A C 1
ATOM 1696 O O . PHE A 1 226 ? -0.869 -12.209 0.184 1.00 98.25 226 PHE A O 1
ATOM 1703 N N . VAL A 1 227 ? 0.489 -11.511 1.837 1.00 97.75 227 VAL A N 1
ATOM 1704 C CA . VAL A 1 227 ? -0.048 -12.397 2.871 1.00 97.75 227 VAL A CA 1
ATOM 1705 C C . VAL A 1 227 ? -0.418 -11.585 4.100 1.00 97.75 227 VAL A C 1
ATOM 1707 O O . VAL A 1 227 ? 0.436 -10.942 4.703 1.00 97.75 227 VAL A O 1
ATOM 1710 N N . LEU A 1 228 ? -1.691 -11.664 4.481 1.00 97.62 228 LEU A N 1
ATOM 1711 C CA . LEU A 1 228 ? -2.208 -11.209 5.764 1.00 97.62 228 LEU A CA 1
ATOM 1712 C C . LEU A 1 228 ? -2.296 -12.413 6.706 1.00 97.62 228 LEU A C 1
ATOM 1714 O O . LEU A 1 228 ? -2.905 -13.425 6.361 1.00 97.62 228 LEU A O 1
ATOM 1718 N N . ARG A 1 229 ? -1.705 -12.334 7.895 1.00 96.38 229 ARG A N 1
ATOM 1719 C CA . ARG A 1 229 ? -1.751 -13.424 8.883 1.00 96.38 229 ARG A CA 1
ATOM 1720 C C . ARG A 1 229 ? -1.699 -12.900 10.307 1.00 96.38 229 ARG A C 1
ATOM 1722 O O . ARG A 1 229 ? -1.219 -11.792 10.548 1.00 96.38 229 ARG A O 1
ATOM 1729 N N . LYS A 1 230 ? -2.139 -13.723 11.252 1.00 95.62 230 LYS A N 1
ATOM 1730 C CA . LYS A 1 230 ? -1.881 -13.509 12.676 1.00 95.62 230 LYS A CA 1
ATOM 1731 C C . LYS A 1 230 ? -0.369 -13.437 12.926 1.00 95.62 230 LYS A C 1
ATOM 1733 O O . LYS A 1 230 ? 0.384 -14.218 12.343 1.00 95.62 230 LYS A O 1
ATOM 1738 N N . ALA A 1 231 ? 0.034 -12.477 13.752 1.00 87.81 231 ALA A N 1
ATOM 1739 C CA . ALA A 1 231 ? 1.407 -12.344 14.229 1.00 87.81 231 ALA A CA 1
ATOM 1740 C C . ALA A 1 231 ? 1.832 -13.479 15.162 1.00 87.81 231 ALA A C 1
ATOM 1742 O O . ALA A 1 231 ? 0.950 -14.014 15.883 1.00 87.81 231 ALA A O 1
#

pLDDT: mean 90.45, std 9.21, range [53.03, 98.75]

Sequence (231 aa):
MSSVITPELAALFKPLTLTVTKLTCKVDTDEFDSDEPYIIVFTANLSNQVINIPGGGKIIIPATRTTLIGPWDDFDTGETGSPVAPPPGLPLDSPWIFVVGWPCWATDGKPAPIASPNNVIFLVALLEHDGGEPNSVRAAVQAGLSANLQGYVNDTSLSRAQMIQNLVKDMNGLIDFAAQSLDGDERIGSAKELQFTAAEMAEARSNKKSKELEFKGDGGKYTVKFVLRKA

Radius of gyration: 18.43 Å; chains: 1; bounding box: 42×41×60 Å

Secondary structure (DSSP, 8-state):
------HHHHHHTSEEEEEEEEEEEEE--S-SSPP--EEEEEEEEEEEEEEEETTTEEEEEEEEEEEEE---SS--TT-EE-PBPPPTTPPTT-TT-TTB----SSTTSS-EE-S-GGGEEEEEEEE--SSS-HHHHHHHHHHHHHHHHHHHHH-TT--HHHHHHHHHHHHHHHHHHHT-SSS---B-S--EE----HHHHHHHHHSEEEEEEEEE-SS-EEEEEEEEEE-